Protein AF-A0A8S2F1Y1-F1 (afdb_monomer_lite)

Foldseek 3Di:
DADFPDADPVRDDDPDPRRLKHFLLVLLVLLLVLLVVCLVPVPPVVSVVVNVVSVVLNCVQFWDPDDVTAGQGIGGNVSHRPDPDRDDPPHDDDRVVVSVVSSCVSVCVVPVDPPPDDPVVVVCVVCVVVVVVVVVVPPVVLVVVLVVLLVVLQVVVVVVVDGCPVCSVVLVVCSVCCVVPVVVNVCVSPPD

Radius of gyration: 22.22 Å; chains: 1; bounding box: 48×41×63 Å

Structure (mmCIF, N/CA/C/O backbone):
data_AF-A0A8S2F1Y1-F1
#
_entry.id   AF-A0A8S2F1Y1-F1
#
loop_
_atom_site.group_PDB
_atom_site.id
_atom_site.type_symbol
_atom_site.label_atom_id
_atom_site.label_alt_id
_atom_site.label_comp_id
_atom_site.label_asym_id
_atom_site.label_entity_id
_atom_site.label_seq_id
_atom_site.pdbx_PDB_ins_code
_atom_site.Cartn_x
_atom_site.Cartn_y
_atom_site.Cartn_z
_atom_site.occupancy
_atom_site.B_iso_or_equiv
_atom_site.auth_seq_id
_atom_site.auth_comp_id
_atom_site.auth_asym_id
_atom_site.auth_atom_id
_atom_site.pdbx_PDB_model_num
ATOM 1 N N . ASN A 1 1 ? -4.072 -1.499 -17.724 1.00 82.06 1 ASN A N 1
ATOM 2 C CA . ASN A 1 1 ? -5.142 -1.971 -16.820 1.00 82.06 1 ASN A CA 1
ATOM 3 C C . ASN A 1 1 ? -4.510 -2.432 -15.525 1.00 82.06 1 ASN A C 1
ATOM 5 O O . ASN A 1 1 ? -3.539 -3.171 -15.603 1.00 82.06 1 ASN A O 1
ATOM 9 N N . GLY A 1 2 ? -5.025 -1.978 -14.381 1.00 94.38 2 GLY A N 1
ATOM 10 C CA . GLY A 1 2 ? -4.529 -2.384 -13.062 1.00 94.38 2 GLY A CA 1
ATOM 11 C C . GLY A 1 2 ? -4.963 -3.788 -12.657 1.00 94.38 2 GLY A C 1
ATOM 12 O O . GLY A 1 2 ? -5.911 -4.326 -13.240 1.00 94.38 2 GLY A O 1
ATOM 13 N N . ILE A 1 3 ? -4.300 -4.316 -11.632 1.00 98.31 3 ILE A N 1
ATOM 14 C CA . ILE A 1 3 ? -4.477 -5.659 -11.063 1.00 98.31 3 ILE A CA 1
ATOM 15 C C . ILE A 1 3 ? -5.780 -5.715 -10.255 1.00 98.31 3 ILE A C 1
ATOM 17 O O . ILE A 1 3 ? -6.044 -4.811 -9.463 1.00 98.31 3 ILE A O 1
ATOM 21 N N . TYR A 1 4 ? -6.600 -6.747 -10.483 1.00 98.25 4 TYR A N 1
ATOM 22 C CA . TYR A 1 4 ? -7.823 -6.989 -9.708 1.00 98.25 4 TYR A CA 1
ATOM 23 C C . TYR A 1 4 ? -7.501 -7.332 -8.256 1.00 98.25 4 TYR A C 1
ATOM 25 O O . TYR A 1 4 ? -6.478 -7.956 -7.982 1.00 98.25 4 TYR A O 1
ATOM 33 N N . TYR A 1 5 ? -8.384 -6.946 -7.339 1.00 98.44 5 TYR A N 1
ATOM 34 C CA . TYR A 1 5 ? -8.159 -7.188 -5.924 1.00 98.44 5 TYR A CA 1
ATOM 35 C C . TYR A 1 5 ? -8.425 -8.649 -5.540 1.00 98.44 5 TYR A C 1
ATOM 37 O O . TYR A 1 5 ? -7.603 -9.273 -4.872 1.00 98.44 5 TYR A O 1
ATOM 45 N N . PHE A 1 6 ? -9.527 -9.222 -6.023 1.00 98.12 6 PHE A N 1
ATOM 46 C CA . PHE A 1 6 ? -9.863 -10.626 -5.803 1.00 98.12 6 PHE A CA 1
ATOM 47 C C . PHE A 1 6 ? -10.290 -11.292 -7.108 1.00 98.12 6 PHE A C 1
ATOM 49 O O . PHE A 1 6 ? -10.915 -10.670 -7.965 1.00 98.12 6 PHE A O 1
ATOM 56 N N . LEU A 1 7 ? -9.968 -12.577 -7.243 1.00 97.12 7 LEU A N 1
ATOM 57 C CA . LEU A 1 7 ? -10.423 -13.439 -8.328 1.00 97.12 7 LEU A CA 1
ATOM 58 C C . LEU A 1 7 ? -10.762 -14.814 -7.758 1.00 97.12 7 LEU A C 1
ATOM 60 O O . LEU A 1 7 ? -10.093 -15.294 -6.844 1.00 97.12 7 LEU A O 1
ATOM 64 N N . ASP A 1 8 ? -11.778 -15.452 -8.326 1.00 97.75 8 ASP A N 1
ATOM 65 C CA . ASP A 1 8 ? -12.069 -16.856 -8.065 1.00 97.75 8 ASP A CA 1
ATOM 66 C C . ASP A 1 8 ? -11.248 -17.750 -9.005 1.00 97.75 8 ASP A C 1
ATOM 68 O O . ASP A 1 8 ? -11.185 -17.508 -10.212 1.00 97.75 8 ASP A O 1
ATOM 72 N N . ILE A 1 9 ? -10.643 -18.811 -8.468 1.00 97.00 9 ILE A N 1
ATOM 73 C CA . ILE A 1 9 ? -9.767 -19.713 -9.235 1.00 97.00 9 ILE A CA 1
ATOM 74 C C . ILE A 1 9 ? -10.513 -20.502 -10.323 1.00 97.00 9 ILE A C 1
ATOM 76 O O . ILE A 1 9 ? -9.903 -20.916 -11.307 1.00 97.00 9 ILE A O 1
ATOM 80 N N . LYS A 1 10 ? -11.828 -20.706 -10.169 1.00 97.62 10 LYS A N 1
ATOM 81 C CA . LYS A 1 10 ? -12.694 -21.376 -11.153 1.00 97.62 10 LYS A CA 1
ATOM 82 C C . LYS A 1 10 ? -13.475 -20.381 -12.021 1.00 97.62 10 LYS A C 1
ATOM 84 O O . LYS A 1 10 ? -14.246 -20.808 -12.877 1.00 97.62 10 LYS A O 1
ATOM 89 N N . GLY A 1 11 ? -13.274 -19.077 -11.827 1.00 96.62 11 GLY A N 1
ATOM 90 C CA . GLY A 1 11 ? -13.969 -18.019 -12.558 1.00 96.62 11 GLY A CA 1
ATOM 91 C C . GLY A 1 11 ? -15.424 -17.798 -12.134 1.00 96.62 11 GLY A C 1
ATOM 92 O O . GLY A 1 11 ? -16.173 -17.161 -12.875 1.00 96.62 11 GLY A O 1
ATOM 93 N N . TYR A 1 12 ? -15.848 -18.308 -10.975 1.00 97.75 12 TYR A N 1
ATOM 94 C CA . TYR A 1 12 ? -17.170 -18.000 -10.430 1.00 97.75 12 TYR A CA 1
ATOM 95 C C . TYR A 1 12 ? -17.250 -16.555 -9.907 1.00 97.75 12 TYR A C 1
ATOM 97 O O . TYR A 1 12 ? -16.217 -15.936 -9.639 1.00 97.75 12 TYR A O 1
ATOM 105 N N . PRO A 1 13 ? -18.463 -15.990 -9.743 1.00 97.56 13 PRO A N 1
ATOM 106 C CA . PRO A 1 13 ? -18.627 -14.665 -9.154 1.00 97.56 13 PRO A CA 1
ATOM 107 C C . PRO A 1 13 ? -18.005 -14.589 -7.745 1.00 97.56 13 PRO A C 1
ATOM 109 O O . PRO A 1 13 ? -18.409 -15.367 -6.875 1.00 97.56 13 PRO A O 1
ATOM 112 N N . PRO A 1 14 ? -17.052 -13.670 -7.492 1.00 97.62 14 PRO A N 1
ATOM 113 C CA . PRO A 1 14 ? -16.489 -13.484 -6.157 1.00 97.62 14 PRO A CA 1
ATOM 114 C C . PRO A 1 14 ? -17.541 -13.001 -5.149 1.00 97.62 14 PRO A C 1
ATOM 116 O O . PRO A 1 14 ? -18.451 -12.250 -5.499 1.00 97.62 14 PRO A O 1
ATOM 119 N N . GLN A 1 15 ? -17.391 -13.385 -3.877 1.00 97.75 15 GLN A N 1
ATOM 120 C CA . GLN A 1 15 ? -18.253 -12.903 -2.787 1.00 97.75 15 GLN A CA 1
ATOM 121 C C . GLN A 1 15 ? -17.958 -11.437 -2.422 1.00 97.75 15 GLN A C 1
ATOM 123 O O . GLN A 1 15 ? -18.845 -10.712 -1.973 1.00 97.75 15 GLN A O 1
ATOM 128 N N . GLN A 1 16 ? -16.705 -11.007 -2.572 1.00 97.88 16 GLN A N 1
ATOM 129 C CA . GLN A 1 16 ? -16.243 -9.666 -2.227 1.00 97.88 16 GLN A CA 1
ATOM 130 C C . GLN A 1 16 ? -16.787 -8.658 -3.240 1.00 97.88 16 GLN A C 1
ATOM 132 O O . GLN A 1 16 ? -16.542 -8.787 -4.438 1.00 97.88 16 GLN A O 1
ATOM 137 N N . LEU A 1 17 ? -17.490 -7.628 -2.771 1.00 98.19 17 LEU A N 1
ATOM 138 C CA . LEU A 1 17 ? -18.043 -6.590 -3.651 1.00 98.19 17 LEU A CA 1
ATOM 139 C C . LEU A 1 17 ? -16.934 -5.742 -4.286 1.00 98.19 17 LEU A C 1
ATOM 141 O O . LEU A 1 17 ? -17.086 -5.228 -5.388 1.00 98.19 17 LEU A O 1
ATOM 145 N N . GLU A 1 18 ? -15.805 -5.624 -3.598 1.00 98.00 18 GLU A N 1
ATOM 146 C CA . GLU A 1 18 ? -14.619 -4.884 -4.007 1.00 98.00 18 GLU A CA 1
ATOM 147 C C . GLU A 1 18 ? -13.661 -5.673 -4.917 1.00 98.00 18 GLU A C 1
ATOM 149 O O . GLU A 1 18 ? -12.550 -5.209 -5.167 1.00 98.00 18 GLU A O 1
ATOM 154 N N . TRP A 1 19 ? -14.051 -6.857 -5.409 1.00 98.50 19 TRP A N 1
ATOM 155 C CA . TRP A 1 19 ? -13.162 -7.760 -6.157 1.00 98.50 19 TRP A CA 1
ATOM 156 C C . TRP A 1 19 ? -12.476 -7.105 -7.363 1.00 98.50 19 TRP A C 1
ATOM 158 O O . TRP A 1 19 ? -11.319 -7.411 -7.661 1.00 98.50 19 TRP A O 1
ATOM 168 N N . ASP A 1 20 ? -13.163 -6.183 -8.042 1.00 98.38 20 ASP A N 1
ATOM 169 C CA . ASP A 1 20 ? -12.670 -5.539 -9.257 1.00 98.38 20 ASP A CA 1
ATOM 170 C C . ASP A 1 20 ? -11.935 -4.209 -9.022 1.00 98.38 20 ASP A C 1
ATOM 172 O O . ASP A 1 20 ? -11.411 -3.617 -9.977 1.00 98.38 20 ASP A O 1
ATOM 176 N N . GLN A 1 21 ? -11.868 -3.753 -7.768 1.00 98.62 21 GLN A N 1
ATOM 177 C CA . GLN A 1 21 ? -11.176 -2.528 -7.385 1.00 98.62 21 GLN A CA 1
ATOM 178 C C . GLN A 1 21 ? -9.668 -2.660 -7.570 1.00 98.62 21 GLN A C 1
ATOM 180 O O . GLN A 1 21 ? -9.110 -3.758 -7.620 1.00 98.62 21 GLN A O 1
ATOM 185 N N . LYS A 1 22 ? -8.995 -1.510 -7.676 1.00 98.69 22 LYS A N 1
ATOM 186 C CA . LYS A 1 22 ? -7.540 -1.425 -7.834 1.00 98.69 22 LYS A CA 1
ATOM 187 C C . LYS A 1 22 ? -6.974 -0.758 -6.591 1.00 98.69 22 LYS A C 1
ATOM 189 O O . LYS A 1 22 ? -7.250 0.411 -6.336 1.00 98.69 22 LYS A O 1
ATOM 194 N N . LEU A 1 23 ? -6.206 -1.517 -5.813 1.00 98.50 23 LEU A N 1
ATOM 195 C CA . LEU A 1 23 ? -5.624 -1.044 -4.558 1.00 98.50 23 LEU A CA 1
ATOM 196 C C . LEU A 1 23 ? -4.141 -0.727 -4.734 1.00 98.50 23 LEU A C 1
ATOM 198 O O . LEU A 1 23 ? -3.411 -1.473 -5.393 1.00 98.50 23 LEU A O 1
ATOM 202 N N . TRP A 1 24 ? -3.701 0.362 -4.104 1.00 98.12 24 TRP A N 1
ATOM 203 C CA . TRP A 1 24 ? -2.323 0.852 -4.160 1.00 98.12 24 TRP A CA 1
ATOM 204 C C . TRP A 1 24 ? -1.306 -0.228 -3.775 1.00 98.12 24 TRP A C 1
ATOM 206 O O . TRP A 1 24 ? -0.363 -0.487 -4.518 1.00 98.12 24 TRP A O 1
ATOM 216 N N . TRP A 1 25 ? -1.527 -0.915 -2.650 1.00 98.19 25 TRP A N 1
ATOM 217 C CA . TRP A 1 25 ? -0.554 -1.851 -2.096 1.00 98.19 25 TRP A CA 1
ATOM 218 C C . TRP A 1 25 ? -0.345 -3.064 -3.004 1.00 98.19 25 TRP A C 1
ATOM 220 O O . TRP A 1 25 ? 0.784 -3.506 -3.148 1.00 98.19 25 TRP A O 1
ATOM 230 N N . VAL A 1 26 ? -1.385 -3.546 -3.696 1.00 98.50 26 VAL A N 1
ATOM 231 C CA . VAL A 1 26 ? -1.267 -4.667 -4.648 1.00 98.50 26 VAL A CA 1
ATOM 232 C C . VAL A 1 26 ? -0.265 -4.325 -5.753 1.00 98.50 26 VAL A C 1
ATOM 234 O O . VAL A 1 26 ? 0.583 -5.139 -6.121 1.00 98.50 26 VAL A O 1
ATOM 237 N N . HIS A 1 27 ? -0.331 -3.094 -6.257 1.00 98.38 27 HIS A N 1
ATOM 238 C CA . HIS A 1 27 ? 0.561 -2.626 -7.310 1.00 98.38 27 HIS A CA 1
ATOM 239 C C . HIS A 1 27 ? 1.976 -2.388 -6.773 1.00 98.38 27 HIS A C 1
ATOM 241 O O . HIS A 1 27 ? 2.939 -2.799 -7.412 1.00 98.38 27 HIS A O 1
ATOM 247 N N . LEU A 1 28 ? 2.109 -1.813 -5.576 1.00 96.75 28 LEU A N 1
ATOM 248 C CA . LEU A 1 28 ? 3.402 -1.591 -4.922 1.00 96.75 28 LEU A CA 1
ATOM 249 C C . LEU A 1 28 ? 4.150 -2.892 -4.603 1.00 96.75 28 LEU A C 1
ATOM 251 O O . LEU A 1 28 ? 5.341 -2.988 -4.884 1.00 96.75 28 LEU A O 1
ATOM 255 N N . GLU A 1 29 ? 3.470 -3.913 -4.079 1.00 97.69 29 GLU A N 1
ATOM 256 C CA . GLU A 1 29 ? 4.090 -5.226 -3.846 1.00 97.69 29 GLU A CA 1
ATOM 257 C C . GLU A 1 29 ? 4.501 -5.897 -5.159 1.00 97.69 29 GLU A C 1
ATOM 259 O O . GLU A 1 29 ? 5.552 -6.531 -5.233 1.00 97.69 29 GLU A O 1
ATOM 264 N N . THR A 1 30 ? 3.709 -5.707 -6.218 1.00 97.19 30 THR A N 1
ATOM 265 C CA . THR A 1 30 ? 4.061 -6.199 -7.555 1.00 97.19 30 THR A CA 1
ATOM 266 C C . THR A 1 30 ? 5.308 -5.495 -8.095 1.00 97.19 30 THR A C 1
ATOM 268 O O . THR A 1 30 ? 6.158 -6.155 -8.685 1.00 97.19 30 THR A O 1
ATOM 271 N N . LEU A 1 31 ? 5.458 -4.185 -7.861 1.00 92.25 31 LEU A N 1
ATOM 272 C CA . LEU A 1 31 ? 6.680 -3.454 -8.208 1.00 92.25 31 LEU A CA 1
ATOM 273 C C . LEU A 1 31 ? 7.891 -4.005 -7.457 1.00 92.25 31 LEU A C 1
ATOM 275 O O . LEU A 1 31 ? 8.880 -4.327 -8.101 1.00 92.25 31 LEU A O 1
ATOM 279 N N . ILE A 1 32 ? 7.801 -4.198 -6.136 1.00 93.81 32 ILE A N 1
ATOM 280 C CA . ILE A 1 32 ? 8.897 -4.790 -5.348 1.00 93.81 32 ILE A CA 1
ATOM 281 C C . ILE A 1 32 ? 9.287 -6.163 -5.914 1.00 93.81 32 ILE A C 1
ATOM 283 O O . ILE A 1 32 ? 10.470 -6.441 -6.108 1.00 93.81 32 ILE A O 1
ATOM 287 N N . ALA A 1 33 ? 8.301 -7.023 -6.185 1.00 94.19 33 ALA A N 1
ATOM 288 C CA . ALA A 1 33 ? 8.540 -8.368 -6.696 1.00 94.19 33 ALA A CA 1
ATOM 289 C C . ALA A 1 33 ? 9.204 -8.354 -8.081 1.00 94.19 33 ALA A C 1
ATOM 291 O O . ALA A 1 33 ? 10.169 -9.081 -8.300 1.00 94.19 33 ALA A O 1
ATOM 292 N N . LEU A 1 34 ? 8.718 -7.515 -9.002 1.00 88.00 34 LEU A N 1
ATOM 293 C CA . LEU A 1 34 ? 9.277 -7.394 -10.349 1.00 88.00 34 LEU A CA 1
ATOM 294 C C . LEU A 1 34 ? 10.679 -6.783 -10.339 1.00 88.00 34 LEU A C 1
ATOM 296 O O . LEU A 1 34 ? 11.532 -7.255 -11.082 1.00 88.00 34 LEU A O 1
ATOM 300 N N . THR A 1 35 ? 10.942 -5.794 -9.481 1.00 86.44 35 THR A N 1
ATOM 301 C CA . THR A 1 35 ? 12.285 -5.224 -9.322 1.00 86.44 35 THR A CA 1
ATOM 302 C C . THR A 1 35 ? 13.269 -6.279 -8.821 1.00 86.44 35 THR A C 1
ATOM 304 O O . THR A 1 35 ? 14.327 -6.450 -9.413 1.00 86.44 35 THR A O 1
ATOM 307 N N . LYS A 1 36 ? 12.902 -7.059 -7.796 1.00 87.62 36 LYS A N 1
ATOM 308 C CA . LYS A 1 36 ? 13.740 -8.166 -7.301 1.00 87.62 36 LYS A CA 1
ATOM 309 C C . LYS A 1 36 ? 13.943 -9.269 -8.338 1.00 87.62 36 LYS A C 1
ATOM 311 O O . LYS A 1 36 ? 15.011 -9.861 -8.413 1.00 87.62 36 LYS A O 1
ATOM 316 N N . ALA A 1 37 ? 12.915 -9.569 -9.129 1.00 86.88 37 ALA A N 1
ATOM 317 C CA . ALA A 1 37 ? 13.030 -10.543 -10.206 1.00 86.88 37 ALA A CA 1
ATOM 318 C C . ALA A 1 37 ? 13.973 -10.046 -11.314 1.00 86.88 37 ALA A C 1
ATOM 320 O O . ALA A 1 37 ? 14.714 -10.846 -11.875 1.00 86.88 37 ALA A O 1
ATOM 321 N N . TYR A 1 38 ? 13.958 -8.743 -11.608 1.00 82.75 38 TYR A N 1
ATOM 322 C CA . TYR A 1 38 ? 14.857 -8.133 -12.583 1.00 82.75 38 TYR A CA 1
ATOM 323 C C . TYR A 1 38 ? 16.303 -8.119 -12.083 1.00 82.75 38 TYR A C 1
ATOM 325 O O . TYR A 1 38 ? 17.186 -8.480 -12.844 1.00 82.75 38 TYR A O 1
ATOM 333 N N . ASP A 1 39 ? 16.531 -7.788 -10.811 1.00 81.38 39 ASP A N 1
ATOM 334 C CA . ASP A 1 39 ? 17.845 -7.901 -10.161 1.00 81.38 39 ASP A CA 1
ATOM 335 C C . ASP A 1 39 ? 18.399 -9.339 -10.239 1.00 81.38 39 ASP A C 1
ATOM 337 O O . ASP A 1 39 ? 19.562 -9.561 -10.567 1.00 81.38 39 ASP A O 1
ATOM 341 N N . HIS A 1 40 ? 17.538 -10.342 -10.038 1.00 87.00 40 HIS A N 1
ATOM 342 C CA . HIS A 1 40 ? 17.933 -11.748 -10.127 1.00 87.00 40 HIS A CA 1
ATOM 343 C C . HIS A 1 40 ? 18.238 -12.231 -11.558 1.00 87.00 40 HIS A C 1
ATOM 345 O O . HIS A 1 40 ? 19.151 -13.033 -11.751 1.00 87.00 40 HIS A O 1
ATOM 351 N N . ASP A 1 41 ? 17.469 -11.784 -12.557 1.00 84.94 41 ASP A N 1
ATOM 352 C CA . ASP A 1 41 ? 17.675 -12.120 -13.974 1.00 84.94 41 ASP A CA 1
ATOM 353 C C . ASP A 1 41 ? 17.472 -10.889 -14.882 1.00 84.94 41 ASP A C 1
ATOM 355 O O . ASP A 1 41 ? 16.415 -10.732 -15.514 1.00 84.94 41 ASP A O 1
ATOM 359 N N . PRO A 1 42 ? 18.501 -10.028 -15.014 1.00 76.88 42 PRO A N 1
ATOM 360 C CA . PRO A 1 42 ? 18.415 -8.804 -15.816 1.00 76.88 42 PRO A CA 1
ATOM 361 C C . PRO A 1 42 ? 18.252 -9.070 -17.320 1.00 76.88 42 PRO A C 1
ATOM 363 O O . PRO A 1 42 ? 17.833 -8.198 -18.084 1.00 76.88 42 PRO A O 1
ATOM 366 N N . THR A 1 43 ? 18.583 -10.282 -17.782 1.00 82.06 43 THR A N 1
ATOM 367 C CA . THR A 1 43 ? 18.517 -10.647 -19.206 1.00 82.06 43 THR A CA 1
ATOM 368 C C . THR A 1 43 ? 17.089 -10.939 -19.669 1.00 82.06 43 THR A C 1
ATOM 370 O O . THR A 1 43 ? 16.779 -10.866 -20.867 1.00 82.06 43 THR A O 1
ATOM 373 N N . ASN A 1 44 ? 16.186 -11.215 -18.726 1.00 85.38 44 ASN A N 1
ATOM 374 C CA . ASN A 1 44 ? 14.801 -11.532 -19.012 1.00 85.38 44 ASN A CA 1
ATOM 375 C C . ASN A 1 44 ? 13.962 -10.275 -19.272 1.00 85.38 44 ASN A C 1
ATOM 377 O O . ASN A 1 44 ? 13.318 -9.690 -18.398 1.00 85.38 44 ASN A O 1
ATOM 381 N N . LYS A 1 45 ? 13.886 -9.915 -20.554 1.00 85.06 45 LYS A N 1
ATOM 382 C CA . LYS A 1 45 ? 13.127 -8.757 -21.049 1.00 85.06 45 LYS A CA 1
ATOM 383 C C . LYS A 1 45 ? 11.644 -8.763 -20.656 1.00 85.06 45 LYS A C 1
ATOM 385 O O . LYS A 1 45 ? 11.041 -7.694 -20.609 1.00 85.06 45 LYS A O 1
ATOM 390 N N . GLN A 1 46 ? 11.038 -9.924 -20.379 1.00 90.06 46 GLN A N 1
ATOM 391 C CA . GLN A 1 46 ? 9.630 -9.979 -19.967 1.00 90.06 46 GLN A CA 1
ATOM 392 C C . GLN A 1 46 ? 9.412 -9.335 -18.599 1.00 90.06 46 GLN A C 1
ATOM 394 O O . GLN A 1 46 ? 8.410 -8.645 -18.411 1.00 90.06 46 GLN A O 1
ATOM 399 N N . ILE A 1 47 ? 10.356 -9.500 -17.669 1.00 81.81 47 ILE A N 1
ATOM 400 C CA . ILE A 1 47 ? 10.274 -8.894 -16.335 1.00 81.81 47 ILE A CA 1
ATOM 401 C C . ILE A 1 47 ? 10.265 -7.372 -16.467 1.00 81.81 47 ILE A C 1
ATOM 403 O O . ILE A 1 47 ? 9.382 -6.715 -15.920 1.00 81.81 47 ILE A O 1
ATOM 407 N N . LEU A 1 48 ? 11.171 -6.821 -17.279 1.00 80.06 48 LEU A N 1
ATOM 408 C CA . LEU A 1 48 ? 11.257 -5.383 -17.526 1.00 80.06 48 LEU A CA 1
ATOM 409 C C . LEU A 1 48 ? 9.992 -4.825 -18.202 1.00 80.06 48 LEU A C 1
ATOM 411 O O . LEU A 1 48 ? 9.518 -3.745 -17.847 1.00 80.06 48 LEU A O 1
ATOM 415 N N . ILE A 1 49 ? 9.404 -5.561 -19.153 1.00 83.94 49 ILE A N 1
ATOM 416 C CA . ILE A 1 49 ? 8.129 -5.181 -19.785 1.00 83.94 49 ILE A CA 1
ATOM 417 C C . ILE A 1 49 ? 7.014 -5.091 -18.735 1.00 83.94 49 ILE A C 1
ATOM 419 O O . ILE A 1 49 ? 6.258 -4.115 -18.716 1.00 83.94 49 ILE A O 1
ATOM 423 N N . TRP A 1 50 ? 6.909 -6.085 -17.850 1.00 90.75 50 TRP A N 1
ATOM 424 C CA . TRP A 1 50 ? 5.910 -6.082 -16.783 1.00 90.75 50 TRP A CA 1
ATOM 425 C C . TRP A 1 50 ? 6.168 -4.995 -15.743 1.00 90.75 50 TRP A C 1
ATOM 427 O O . TRP A 1 50 ? 5.218 -4.312 -15.359 1.00 90.75 50 TRP A O 1
ATOM 437 N N . LEU A 1 51 ? 7.425 -4.787 -15.344 1.00 86.25 51 LEU A N 1
ATOM 438 C CA . LEU A 1 51 ? 7.821 -3.746 -14.397 1.00 86.25 51 LEU A CA 1
ATOM 439 C C . LEU A 1 51 ? 7.389 -2.369 -14.907 1.00 86.25 51 LEU A C 1
ATOM 441 O O . LEU A 1 51 ? 6.615 -1.683 -14.240 1.00 86.25 51 LEU A O 1
ATOM 445 N N . ASN A 1 52 ? 7.765 -2.029 -16.143 1.00 82.69 52 ASN A N 1
ATOM 446 C CA . ASN A 1 52 ? 7.378 -0.774 -16.789 1.00 82.69 52 ASN A CA 1
ATOM 447 C C . ASN A 1 52 ? 5.857 -0.614 -16.886 1.00 82.69 52 ASN A C 1
ATOM 449 O O . ASN A 1 52 ? 5.314 0.466 -16.634 1.00 82.69 52 ASN A O 1
ATOM 453 N N . ARG A 1 53 ? 5.144 -1.692 -17.231 1.00 90.56 53 ARG A N 1
ATOM 454 C CA . ARG A 1 53 ? 3.682 -1.678 -17.350 1.00 90.56 53 ARG A CA 1
ATOM 455 C C . ARG A 1 53 ? 3.003 -1.385 -16.014 1.00 90.56 53 ARG A C 1
ATOM 457 O O . ARG A 1 53 ? 2.082 -0.566 -15.970 1.00 90.56 53 ARG A O 1
ATOM 464 N N . VAL A 1 54 ? 3.431 -2.056 -14.944 1.00 93.31 54 VAL A N 1
ATOM 465 C CA . VAL A 1 54 ? 2.869 -1.869 -13.600 1.00 93.31 54 VAL A CA 1
ATOM 466 C C . VAL A 1 54 ? 3.247 -0.495 -13.065 1.00 93.31 54 VAL A C 1
ATOM 468 O O . VAL A 1 54 ? 2.373 0.199 -12.551 1.00 93.31 54 VAL A O 1
ATOM 471 N N . GLN A 1 55 ? 4.493 -0.055 -13.249 1.00 90.56 55 GLN A N 1
ATOM 472 C CA . GLN A 1 55 ? 4.967 1.249 -12.784 1.00 90.56 55 GLN A CA 1
ATOM 473 C C . GLN A 1 55 ? 4.195 2.378 -13.457 1.00 90.56 55 GLN A C 1
ATOM 475 O O . GLN A 1 55 ? 3.647 3.235 -12.771 1.00 90.56 55 GLN A O 1
ATOM 480 N N . THR A 1 56 ? 4.056 2.325 -14.783 1.00 88.50 56 THR A N 1
ATOM 481 C CA . THR A 1 56 ? 3.313 3.332 -15.551 1.00 88.50 56 THR A CA 1
ATOM 482 C C . THR A 1 56 ? 1.863 3.424 -15.083 1.00 88.50 56 THR A C 1
ATOM 484 O O . THR A 1 56 ? 1.346 4.520 -14.877 1.00 88.50 56 THR A O 1
ATOM 487 N N . TYR A 1 57 ? 1.192 2.285 -14.872 1.00 95.56 57 TYR A N 1
ATOM 488 C CA . TYR A 1 57 ? -0.167 2.292 -14.328 1.00 95.56 57 TYR A CA 1
ATOM 489 C C . TYR A 1 57 ? -0.205 2.864 -12.905 1.00 95.56 57 TYR A C 1
ATOM 491 O O . TYR A 1 57 ? -1.088 3.652 -12.579 1.00 95.56 57 TYR A O 1
ATOM 499 N N . THR A 1 58 ? 0.758 2.480 -12.069 1.00 93.50 58 THR A N 1
ATOM 500 C CA . THR A 1 58 ? 0.812 2.872 -10.660 1.00 93.50 58 THR A CA 1
ATOM 501 C C . THR A 1 58 ? 0.984 4.378 -10.507 1.00 93.50 58 THR A C 1
ATOM 503 O O . THR A 1 58 ? 0.188 5.020 -9.826 1.00 93.50 58 THR A O 1
ATOM 506 N N . LEU A 1 59 ? 1.975 4.944 -11.201 1.00 90.44 59 LEU A N 1
ATOM 507 C CA . LEU A 1 59 ? 2.263 6.374 -11.180 1.00 90.44 59 LEU A CA 1
ATOM 508 C C . LEU A 1 59 ? 1.103 7.186 -11.754 1.00 90.44 59 LEU A C 1
ATOM 510 O O . LEU A 1 59 ? 0.699 8.170 -11.157 1.00 90.44 59 LEU A O 1
ATOM 514 N N . LYS A 1 60 ? 0.512 6.737 -12.865 1.00 92.88 60 LYS A N 1
ATOM 515 C CA . LYS A 1 60 ? -0.586 7.462 -13.514 1.00 92.88 60 LYS A CA 1
ATOM 516 C C . LYS A 1 60 ? -1.860 7.540 -12.668 1.00 92.88 60 LYS A C 1
ATOM 518 O O . LYS A 1 60 ? -2.594 8.513 -12.781 1.00 92.88 60 LYS A O 1
ATOM 523 N N . HIS A 1 61 ? -2.190 6.478 -11.935 1.00 95.31 61 HIS A N 1
ATOM 524 C CA . HIS A 1 61 ? -3.523 6.333 -11.342 1.00 95.31 61 HIS A CA 1
ATOM 525 C C . HIS A 1 61 ? -3.565 6.503 -9.824 1.00 95.31 61 HIS A C 1
ATOM 527 O O . HIS A 1 61 ? -4.630 6.804 -9.292 1.00 95.31 61 HIS A O 1
ATOM 533 N N . PHE A 1 62 ? -2.458 6.256 -9.122 1.00 95.25 62 PHE A N 1
ATOM 534 C CA . PHE A 1 62 ? -2.444 6.315 -7.662 1.00 95.25 62 PHE A CA 1
ATOM 535 C C . PHE A 1 62 ? -1.683 7.515 -7.122 1.00 95.25 62 PHE A C 1
ATOM 537 O O . PHE A 1 62 ? -2.061 7.986 -6.058 1.00 95.25 62 PHE A O 1
ATOM 544 N N . VAL A 1 63 ? -0.625 7.985 -7.788 1.00 92.06 63 VAL A N 1
ATOM 545 C CA . VAL A 1 63 ? 0.134 9.145 -7.300 1.00 92.06 63 VAL A CA 1
ATOM 546 C C . VAL A 1 63 ? -0.734 10.387 -7.422 1.00 92.06 63 VAL A C 1
ATOM 548 O O . VAL A 1 63 ? -1.332 10.625 -8.467 1.00 92.06 63 VAL A O 1
ATOM 551 N N . ASP A 1 64 ? -0.811 11.136 -6.331 1.00 90.56 64 ASP A N 1
ATOM 552 C CA . ASP A 1 64 ? -1.397 12.466 -6.330 1.00 90.56 64 ASP A CA 1
ATOM 553 C C . ASP A 1 64 ? -0.298 13.477 -6.662 1.00 90.56 64 ASP A C 1
ATOM 555 O O . ASP A 1 64 ? 0.721 13.534 -5.969 1.00 90.56 64 ASP A O 1
ATOM 559 N N . ASP A 1 65 ? -0.487 14.215 -7.750 1.00 77.00 65 ASP A N 1
ATOM 560 C CA . ASP A 1 65 ? 0.437 15.226 -8.258 1.00 77.00 65 ASP A CA 1
ATOM 561 C C . ASP A 1 65 ? 0.261 16.597 -7.579 1.00 77.00 65 ASP A C 1
ATOM 563 O O . ASP A 1 65 ? 1.006 17.535 -7.874 1.00 77.00 65 ASP A O 1
ATOM 567 N N . GLU A 1 66 ? -0.666 16.713 -6.621 1.00 77.06 66 GLU A N 1
ATOM 568 C CA . GLU A 1 66 ? -0.847 17.907 -5.799 1.00 77.06 66 GLU A CA 1
ATOM 569 C C . GLU A 1 66 ? 0.227 18.084 -4.698 1.00 77.06 66 GLU A C 1
ATOM 571 O O . GLU A 1 66 ? 0.955 17.172 -4.297 1.00 77.06 66 GLU A O 1
ATOM 576 N N . GLN A 1 67 ? 0.290 19.307 -4.157 1.00 52.16 67 GLN A N 1
ATOM 577 C CA . GLN A 1 67 ? 1.348 19.860 -3.295 1.00 52.16 67 GLN A CA 1
ATOM 578 C C . GLN A 1 67 ? 1.719 19.032 -2.045 1.00 52.16 67 GLN A C 1
ATOM 580 O O . GLN A 1 67 ? 2.816 19.194 -1.515 1.00 52.16 67 GLN A O 1
ATOM 585 N N . TYR A 1 68 ? 0.835 18.158 -1.556 1.00 54.41 68 TYR A N 1
ATOM 586 C CA . TYR A 1 68 ? 1.047 17.379 -0.327 1.00 54.41 68 TYR A CA 1
ATOM 587 C C . TYR A 1 68 ? 1.567 15.951 -0.570 1.00 54.41 68 TYR A C 1
ATOM 589 O O . TYR A 1 68 ? 1.852 15.239 0.395 1.00 54.41 68 TYR A O 1
ATOM 597 N N . GLY A 1 69 ? 1.717 15.538 -1.835 1.00 73.62 69 GLY A N 1
ATOM 598 C CA . GLY A 1 69 ? 2.290 14.248 -2.227 1.00 73.62 69 GLY A CA 1
ATOM 599 C C . GLY A 1 69 ? 1.510 13.017 -1.744 1.00 73.62 69 GLY A C 1
ATOM 600 O O . GLY A 1 69 ? 0.391 13.106 -1.235 1.00 73.62 69 GLY A O 1
ATOM 601 N N . GLU A 1 70 ? 2.124 11.837 -1.890 1.00 87.81 70 GLU A N 1
ATOM 602 C CA . GLU A 1 70 ? 1.584 10.505 -1.544 1.00 87.81 70 GLU A CA 1
ATOM 603 C C . GLU A 1 70 ? 0.635 9.901 -2.611 1.00 87.81 70 GLU A C 1
ATOM 605 O O . GLU A 1 70 ? 0.545 10.384 -3.737 1.00 87.81 70 GLU A O 1
ATOM 610 N N . MET A 1 71 ? -0.005 8.768 -2.313 1.00 93.69 71 MET A N 1
ATOM 611 C CA . MET A 1 71 ? -0.791 7.958 -3.238 1.00 93.69 71 MET A CA 1
ATOM 612 C C . MET A 1 71 ? -2.217 7.721 -2.721 1.00 93.69 71 MET A C 1
ATOM 614 O O . MET A 1 71 ? -2.429 7.307 -1.579 1.00 93.69 71 MET A O 1
ATOM 618 N N . PHE A 1 72 ? -3.228 7.863 -3.572 1.00 96.31 72 PHE A N 1
ATOM 619 C CA . PHE A 1 72 ? -4.567 7.364 -3.268 1.00 96.31 72 PHE A CA 1
ATOM 620 C C . PHE A 1 72 ? -4.536 5.861 -2.981 1.00 96.31 72 PHE A C 1
ATOM 622 O O . PHE A 1 72 ? -3.770 5.107 -3.575 1.00 96.31 72 PHE A O 1
ATOM 629 N N . GLY A 1 73 ? -5.368 5.408 -2.042 1.00 96.62 73 GLY A N 1
ATOM 630 C CA . GLY A 1 73 ? -5.462 3.983 -1.721 1.00 96.62 73 GLY A CA 1
ATOM 631 C C . GLY A 1 73 ? -6.358 3.209 -2.684 1.00 96.62 73 GLY A C 1
ATOM 632 O O . GLY A 1 73 ? -5.996 2.150 -3.190 1.00 96.62 73 GLY A O 1
ATOM 633 N N . TYR A 1 74 ? -7.553 3.731 -2.932 1.00 98.25 74 TYR A N 1
ATOM 634 C CA . TYR A 1 74 ? -8.658 2.933 -3.449 1.00 98.25 74 TYR A CA 1
ATOM 635 C C . TYR A 1 74 ? -9.170 3.531 -4.749 1.00 98.25 74 TYR A C 1
ATOM 637 O O . TYR A 1 74 ? -9.688 4.650 -4.758 1.00 98.25 74 TYR A O 1
ATOM 645 N N . LEU A 1 75 ? -9.050 2.767 -5.833 1.00 98.56 75 LEU A N 1
ATOM 646 C CA . LEU A 1 75 ? -9.614 3.108 -7.131 1.00 98.56 75 LEU A CA 1
ATOM 647 C C . LEU A 1 75 ? -10.696 2.102 -7.511 1.00 98.56 75 LEU A C 1
ATOM 649 O O . LEU A 1 75 ? -10.615 0.914 -7.184 1.00 98.56 75 LEU A O 1
ATOM 653 N N . ASN A 1 76 ? -11.685 2.563 -8.268 1.00 98.50 76 ASN A N 1
ATOM 654 C CA . ASN A 1 76 ? -12.666 1.667 -8.866 1.00 98.50 76 ASN A CA 1
ATOM 655 C C . ASN A 1 76 ? -12.043 0.860 -10.026 1.00 98.50 76 ASN A C 1
ATOM 657 O O . ASN A 1 76 ? -10.886 1.058 -10.412 1.00 98.50 76 ASN A O 1
ATOM 661 N N . ARG A 1 77 ? -12.824 -0.037 -10.639 1.00 98.00 77 ARG A N 1
ATOM 662 C CA . ARG A 1 77 ? -12.364 -0.882 -11.755 1.00 98.00 77 ARG A CA 1
ATOM 663 C C . ARG A 1 77 ? -11.729 -0.113 -12.917 1.00 98.00 77 ARG A C 1
ATOM 665 O O . ARG A 1 77 ? -10.804 -0.635 -13.552 1.00 98.00 77 ARG A O 1
ATOM 672 N N . ARG A 1 78 ? -12.227 1.097 -13.199 1.00 97.88 78 ARG A N 1
ATOM 673 C CA . ARG A 1 78 ? -11.773 1.974 -14.291 1.00 97.88 78 ARG A CA 1
ATOM 674 C C . ARG A 1 78 ? -10.471 2.710 -13.959 1.00 97.88 78 ARG A C 1
ATOM 676 O O . ARG A 1 78 ? -9.877 3.298 -14.854 1.00 97.88 78 ARG A O 1
ATOM 683 N N . GLY A 1 79 ? -9.997 2.623 -12.716 1.00 97.25 79 GLY A N 1
ATOM 684 C CA . GLY A 1 79 ? -8.814 3.346 -12.254 1.00 97.25 79 GLY A CA 1
ATOM 685 C C . GLY A 1 79 ? -9.105 4.805 -11.904 1.00 97.25 79 GLY A C 1
ATOM 686 O O . GLY A 1 79 ? -8.185 5.616 -11.930 1.00 97.25 79 GLY A O 1
ATOM 687 N N . GLU A 1 80 ? -10.365 5.137 -11.611 1.00 97.62 80 GLU A N 1
ATOM 688 C CA . GLU A 1 80 ? -10.770 6.437 -11.069 1.00 97.62 80 GLU A CA 1
ATOM 689 C C . GLU A 1 80 ? -10.742 6.379 -9.538 1.00 97.62 80 GLU A C 1
ATOM 691 O O . GLU A 1 80 ? -11.018 5.326 -8.949 1.00 97.62 80 GLU A O 1
ATOM 696 N N . ILE A 1 81 ? -10.453 7.510 -8.895 1.00 96.75 81 ILE A N 1
ATOM 697 C CA . ILE A 1 81 ? -10.401 7.626 -7.434 1.00 96.75 81 ILE A CA 1
ATOM 698 C C . ILE A 1 81 ? -11.769 7.264 -6.844 1.00 96.75 81 ILE A C 1
ATOM 700 O O . ILE A 1 81 ? -12.768 7.928 -7.112 1.00 96.75 81 ILE A O 1
ATOM 704 N N . LEU A 1 82 ? -11.814 6.196 -6.041 1.00 98.00 82 LEU A N 1
ATOM 705 C CA . LEU A 1 82 ? -13.027 5.761 -5.344 1.00 98.00 82 LEU A CA 1
ATOM 706 C C . LEU A 1 82 ? -13.138 6.422 -3.970 1.00 98.00 82 LEU A C 1
ATOM 708 O O . LEU A 1 82 ? -14.216 6.861 -3.582 1.00 98.00 82 LEU A O 1
ATOM 712 N N . LEU A 1 83 ? -12.023 6.486 -3.238 1.00 96.19 83 LEU A N 1
ATOM 713 C CA . LEU A 1 83 ? -11.936 7.157 -1.944 1.00 96.19 83 LEU A CA 1
ATOM 714 C C . LEU A 1 83 ? -10.778 8.167 -1.984 1.00 96.19 83 LEU A C 1
ATOM 716 O O . LEU A 1 83 ? -9.621 7.732 -2.037 1.00 96.19 83 LEU A O 1
ATOM 720 N N . PRO A 1 84 ? -11.053 9.487 -1.937 1.00 93.88 84 PRO A N 1
ATOM 721 C CA . PRO A 1 84 ? -10.032 10.534 -2.002 1.00 93.88 84 PRO A CA 1
ATOM 722 C C . PRO A 1 84 ? -9.346 10.712 -0.638 1.00 93.88 84 PRO A C 1
ATOM 724 O O . PRO A 1 84 ? -9.419 11.761 -0.007 1.00 93.88 84 PRO A O 1
ATOM 727 N N . LEU A 1 85 ? -8.720 9.644 -0.140 1.00 91.75 85 LEU A N 1
ATOM 728 C CA . LEU A 1 85 ? -8.025 9.613 1.145 1.00 91.75 85 LEU A CA 1
ATOM 729 C C . LEU A 1 85 ? -6.589 9.111 0.979 1.00 91.75 85 LEU A C 1
ATOM 731 O O . LEU A 1 85 ? -6.326 8.163 0.233 1.00 91.75 85 LEU A O 1
ATOM 735 N N . LYS A 1 86 ? -5.666 9.724 1.727 1.00 91.44 86 LYS A N 1
ATOM 736 C CA . LYS A 1 86 ? -4.244 9.335 1.793 1.00 91.44 86 LYS A CA 1
ATOM 737 C C . LYS A 1 86 ? -3.936 8.378 2.945 1.00 91.44 86 LYS A C 1
ATOM 739 O O . LYS A 1 86 ? -2.937 7.665 2.923 1.00 91.44 86 LYS A O 1
ATOM 744 N N . GLY A 1 87 ? -4.836 8.280 3.918 1.00 91.12 87 GLY A N 1
ATOM 745 C CA . GLY A 1 87 ? -4.732 7.363 5.045 1.00 91.12 87 GLY A CA 1
ATOM 746 C C . GLY A 1 87 ? -6.102 6.941 5.559 1.00 91.12 87 GLY A C 1
ATOM 747 O O . GLY A 1 87 ? -7.115 7.585 5.297 1.00 91.12 87 GLY A O 1
ATOM 748 N N . GLY A 1 88 ? -6.140 5.831 6.281 1.00 89.69 88 GLY A N 1
ATOM 749 C CA . GLY A 1 88 ? -7.357 5.308 6.885 1.00 89.69 88 GLY A CA 1
ATOM 750 C C . GLY A 1 88 ? -7.054 4.089 7.742 1.00 89.69 88 GLY A C 1
ATOM 751 O O . GLY A 1 88 ? -5.903 3.808 8.056 1.00 89.69 88 GLY A O 1
ATOM 752 N N . LYS A 1 89 ? -8.085 3.310 8.077 1.00 91.19 89 LYS A N 1
ATOM 753 C CA . LYS A 1 89 ? -7.928 2.115 8.926 1.00 91.19 89 LYS A CA 1
ATOM 754 C C . LYS A 1 89 ? -6.892 1.114 8.389 1.00 91.19 89 LYS A C 1
ATOM 756 O O . LYS A 1 89 ? -6.217 0.464 9.175 1.00 91.19 89 LYS A O 1
ATOM 761 N N . TRP A 1 90 ? -6.790 1.001 7.066 1.00 91.25 90 TRP A N 1
ATOM 762 C CA . TRP A 1 90 ? -5.949 0.009 6.386 1.00 91.25 90 TRP A CA 1
ATOM 763 C C . TRP A 1 90 ? -4.853 0.626 5.509 1.00 91.25 90 TRP A C 1
ATOM 765 O O . TRP A 1 90 ? -4.079 -0.103 4.898 1.00 91.25 90 TRP A O 1
ATOM 775 N N . LYS A 1 91 ? -4.775 1.962 5.439 1.00 92.75 91 LYS A N 1
ATOM 776 C CA . LYS A 1 91 ? -3.731 2.681 4.701 1.00 92.75 91 LYS A CA 1
ATOM 777 C C . LYS A 1 91 ? -2.980 3.600 5.650 1.00 92.75 91 LYS A C 1
ATOM 779 O O . LYS A 1 91 ? -3.575 4.511 6.217 1.00 92.75 91 LYS A O 1
ATOM 784 N N . GLY A 1 92 ? -1.683 3.364 5.786 1.00 90.31 92 GLY A N 1
ATOM 785 C CA . GLY A 1 92 ? -0.782 4.176 6.593 1.00 90.31 92 GLY A CA 1
ATOM 786 C C . GLY A 1 92 ? 0.635 4.160 6.029 1.00 90.31 92 GLY A C 1
ATOM 787 O O . GLY A 1 92 ? 0.872 3.647 4.932 1.00 90.31 92 GLY A O 1
ATOM 788 N N . CYS A 1 93 ? 1.572 4.698 6.806 1.00 91.75 93 CYS A N 1
ATOM 789 C CA . CYS A 1 93 ? 2.991 4.802 6.469 1.00 91.75 93 CYS A CA 1
ATOM 790 C C . CYS A 1 93 ? 3.685 3.425 6.528 1.00 91.75 93 CYS A C 1
ATOM 792 O O . CYS A 1 93 ? 4.415 3.115 7.464 1.00 91.75 93 CYS A O 1
ATOM 794 N N . TYR A 1 94 ? 3.386 2.555 5.559 1.00 90.50 94 TYR A N 1
ATOM 795 C CA . TYR A 1 94 ? 3.972 1.216 5.456 1.00 90.50 94 TYR A CA 1
ATOM 796 C C . TYR A 1 94 ? 4.260 0.827 4.002 1.00 90.50 94 TYR A C 1
ATOM 798 O O . TYR A 1 94 ? 5.409 0.878 3.578 1.00 90.50 94 TYR A O 1
ATOM 806 N N . HIS A 1 95 ? 3.235 0.487 3.210 1.00 94.50 95 HIS A N 1
ATOM 807 C CA . HIS A 1 95 ? 3.438 -0.037 1.851 1.00 94.50 95 HIS A CA 1
ATOM 808 C C . HIS A 1 95 ? 4.137 0.956 0.915 1.00 94.50 95 HIS A C 1
ATOM 810 O O . HIS A 1 95 ? 5.081 0.568 0.238 1.00 94.50 95 HIS A O 1
ATOM 816 N N . VAL A 1 96 ? 3.704 2.223 0.896 1.00 92.56 96 VAL A N 1
ATOM 817 C CA . VAL A 1 96 ? 4.290 3.272 0.037 1.00 92.56 96 VAL A CA 1
ATOM 818 C C . VAL A 1 96 ? 5.771 3.504 0.353 1.00 92.56 96 VAL A C 1
ATOM 820 O O . VAL A 1 96 ? 6.590 3.230 -0.523 1.00 92.56 96 VAL A O 1
ATOM 823 N N . PRO A 1 97 ? 6.162 3.913 1.579 1.00 89.31 97 PRO A N 1
ATOM 824 C CA . PRO A 1 97 ? 7.572 4.166 1.878 1.00 89.31 97 PRO A CA 1
ATOM 825 C C . PRO A 1 97 ? 8.435 2.907 1.727 1.00 89.31 97 PRO A C 1
ATOM 827 O O . PRO A 1 97 ? 9.547 2.991 1.211 1.00 89.31 97 PRO A O 1
ATOM 830 N N . ARG A 1 98 ? 7.922 1.722 2.097 1.00 91.25 98 ARG A N 1
ATOM 831 C CA . ARG A 1 98 ? 8.654 0.459 1.932 1.00 91.25 98 ARG A CA 1
ATOM 832 C C . ARG A 1 98 ? 8.908 0.131 0.464 1.00 91.25 98 ARG A C 1
ATOM 834 O O . ARG A 1 98 ? 10.015 -0.273 0.129 1.00 91.25 98 ARG A O 1
ATOM 841 N N . ALA A 1 99 ? 7.904 0.275 -0.396 1.00 90.44 99 ALA A N 1
ATOM 842 C CA . ALA A 1 99 ? 8.056 -0.006 -1.816 1.00 90.44 99 ALA A CA 1
ATOM 843 C C . ALA A 1 99 ? 9.015 0.974 -2.488 1.00 90.44 99 ALA A C 1
ATOM 845 O O . ALA A 1 99 ? 9.889 0.526 -3.224 1.00 90.44 99 ALA A O 1
ATOM 846 N N . CYS A 1 100 ? 8.923 2.271 -2.178 1.00 86.31 100 CYS A N 1
ATOM 847 C CA . CYS A 1 100 ? 9.885 3.260 -2.662 1.00 86.31 100 CYS A CA 1
ATOM 848 C C . CYS A 1 100 ? 11.313 2.900 -2.237 1.00 86.31 100 CYS A C 1
ATOM 850 O O . CYS A 1 100 ? 12.190 2.810 -3.089 1.00 86.31 100 CYS A O 1
ATOM 852 N N . TYR A 1 101 ? 11.529 2.618 -0.947 1.00 83.94 101 TYR A N 1
ATOM 853 C CA . TYR A 1 101 ? 12.846 2.257 -0.421 1.00 83.94 101 TYR A CA 1
ATOM 854 C C . TYR A 1 101 ? 13.405 0.978 -1.051 1.00 83.94 101 TYR A C 1
ATOM 856 O O . TYR A 1 101 ? 14.552 0.962 -1.486 1.00 83.94 101 TYR A O 1
ATOM 864 N N . LEU A 1 102 ? 12.610 -0.095 -1.115 1.00 85.00 102 LEU A N 1
ATOM 865 C CA . LEU A 1 102 ? 13.072 -1.368 -1.664 1.00 85.00 102 LEU A CA 1
ATOM 866 C C . LEU A 1 102 ? 13.353 -1.257 -3.161 1.00 85.00 102 LEU A C 1
ATOM 868 O O . LEU A 1 102 ? 14.420 -1.672 -3.591 1.00 85.00 102 LEU A O 1
ATOM 872 N N . CYS A 1 103 ? 12.448 -0.667 -3.946 1.00 83.00 103 CYS A N 1
ATOM 873 C CA . CYS A 1 103 ? 12.687 -0.487 -5.375 1.00 83.00 103 CYS A CA 1
ATOM 874 C C . CYS A 1 103 ? 13.905 0.406 -5.635 1.00 83.00 103 CYS A C 1
ATOM 876 O O . CYS A 1 103 ? 14.711 0.072 -6.492 1.00 83.00 103 CYS A O 1
ATOM 878 N N . TRP A 1 104 ? 14.070 1.500 -4.884 1.00 82.31 104 TRP A N 1
ATOM 879 C CA . TRP A 1 104 ? 15.260 2.345 -4.981 1.00 82.31 104 TRP A CA 1
ATOM 880 C C . TRP A 1 104 ? 16.534 1.564 -4.657 1.00 82.31 104 TRP A C 1
ATOM 882 O O . TRP A 1 104 ? 17.474 1.596 -5.442 1.00 82.31 104 TRP A O 1
ATOM 892 N N . LYS A 1 105 ? 16.552 0.825 -3.542 1.00 76.94 105 LYS A N 1
ATOM 893 C CA . LYS A 1 105 ? 17.724 0.063 -3.108 1.00 76.94 105 LYS A CA 1
ATOM 894 C C . LYS A 1 105 ? 18.171 -0.936 -4.172 1.00 76.94 105 LYS A C 1
ATOM 896 O O . LYS A 1 105 ? 19.347 -0.948 -4.507 1.00 76.94 105 LYS A O 1
ATOM 901 N N . GLU A 1 106 ? 17.252 -1.735 -4.709 1.00 74.50 106 GLU A N 1
ATOM 902 C CA . GLU A 1 106 ? 17.615 -2.725 -5.732 1.00 74.50 106 GLU A CA 1
ATOM 903 C C . GLU A 1 106 ? 18.045 -2.053 -7.053 1.00 74.50 106 GLU A C 1
ATOM 905 O O . GLU A 1 106 ? 18.952 -2.537 -7.715 1.00 74.50 106 GLU A O 1
ATOM 910 N N . LEU A 1 107 ? 17.454 -0.912 -7.436 1.00 68.81 107 LEU A N 1
ATOM 911 C CA . LEU A 1 107 ? 17.799 -0.218 -8.690 1.00 68.81 107 LEU A CA 1
ATOM 912 C C . LEU A 1 107 ? 19.104 0.600 -8.614 1.00 68.81 107 LEU A C 1
ATOM 914 O O . LEU A 1 107 ? 19.794 0.742 -9.623 1.00 68.81 107 LEU A O 1
ATOM 918 N N . VAL A 1 108 ? 19.436 1.159 -7.445 1.00 58.88 108 VAL A N 1
ATOM 919 C CA . VAL A 1 108 ? 20.632 2.001 -7.225 1.00 58.88 108 VAL A CA 1
ATOM 920 C C . VAL A 1 108 ? 21.858 1.184 -6.831 1.00 58.88 108 VAL A C 1
ATOM 922 O O . VAL A 1 108 ? 22.978 1.592 -7.117 1.00 58.88 108 VAL A O 1
ATOM 925 N N . MET A 1 109 ? 21.684 -0.011 -6.263 1.00 53.03 109 MET A N 1
ATOM 926 C CA . MET A 1 109 ? 22.806 -0.946 -6.096 1.00 53.03 109 MET A CA 1
ATOM 927 C C . MET A 1 109 ? 23.394 -1.399 -7.449 1.00 53.03 109 MET A C 1
ATOM 929 O O . MET A 1 109 ? 24.545 -1.827 -7.478 1.00 53.03 109 MET A O 1
ATOM 933 N N . ASP A 1 110 ? 22.647 -1.237 -8.551 1.00 51.91 110 ASP A N 1
ATOM 934 C CA . ASP A 1 110 ? 23.075 -1.550 -9.924 1.00 51.91 110 ASP A CA 1
ATOM 935 C C . ASP A 1 110 ? 23.437 -0.296 -10.762 1.00 51.91 110 ASP A C 1
ATOM 937 O O . ASP A 1 110 ? 24.136 -0.389 -11.768 1.00 51.91 110 ASP A O 1
ATOM 941 N N . ASN A 1 111 ? 23.025 0.911 -10.340 1.00 47.97 111 ASN A N 1
ATOM 942 C CA . ASN A 1 111 ? 23.393 2.183 -10.981 1.00 47.97 111 ASN A CA 1
ATOM 943 C C . ASN A 1 111 ? 23.930 3.180 -9.950 1.00 47.97 111 ASN A C 1
ATOM 945 O O . ASN A 1 111 ? 23.180 3.732 -9.149 1.00 47.97 111 ASN A O 1
ATOM 949 N N . SER A 1 112 ? 25.230 3.456 -10.033 1.00 48.78 112 SER A N 1
ATOM 950 C CA . SER A 1 112 ? 26.036 4.321 -9.162 1.00 48.78 112 SER A CA 1
ATOM 951 C C . SER A 1 112 ? 25.667 5.818 -9.146 1.00 48.78 112 SER A C 1
ATOM 953 O O . SER A 1 112 ? 26.526 6.639 -8.840 1.00 48.78 112 SER A O 1
ATOM 955 N N . ASP A 1 113 ? 24.426 6.194 -9.461 1.00 49.12 113 ASP A N 1
ATOM 956 C CA . ASP A 1 113 ? 23.955 7.578 -9.418 1.00 49.12 113 ASP A CA 1
ATOM 957 C C . ASP A 1 113 ? 22.889 7.757 -8.329 1.00 49.12 113 ASP A C 1
ATOM 959 O O . ASP A 1 113 ? 21.696 7.506 -8.503 1.00 49.12 113 ASP A O 1
ATOM 963 N N . SER A 1 114 ? 23.334 8.270 -7.182 1.00 51.25 114 SER A N 1
ATOM 964 C CA . SER A 1 114 ? 22.528 8.646 -6.011 1.00 51.25 114 SER A CA 1
ATOM 965 C C . SER A 1 114 ? 21.602 9.856 -6.234 1.00 51.25 114 SER A C 1
ATOM 967 O O . SER A 1 114 ? 20.910 10.285 -5.316 1.00 51.25 114 SER A O 1
ATOM 969 N N . ASN A 1 115 ? 21.526 10.398 -7.451 1.00 51.66 115 ASN A N 1
ATOM 970 C CA . ASN A 1 115 ? 20.864 11.673 -7.758 1.00 51.66 115 ASN A CA 1
ATOM 971 C C . ASN A 1 115 ? 19.331 11.588 -7.941 1.00 51.66 115 ASN A C 1
ATOM 973 O O . ASN A 1 115 ? 18.706 12.533 -8.417 1.00 51.66 115 ASN A O 1
ATOM 977 N N . ILE A 1 116 ? 18.717 10.447 -7.609 1.00 49.88 116 ILE A N 1
ATOM 978 C CA . ILE A 1 116 ? 17.279 10.176 -7.816 1.00 49.88 116 ILE A CA 1
ATOM 979 C C . ILE A 1 116 ? 16.443 10.507 -6.562 1.0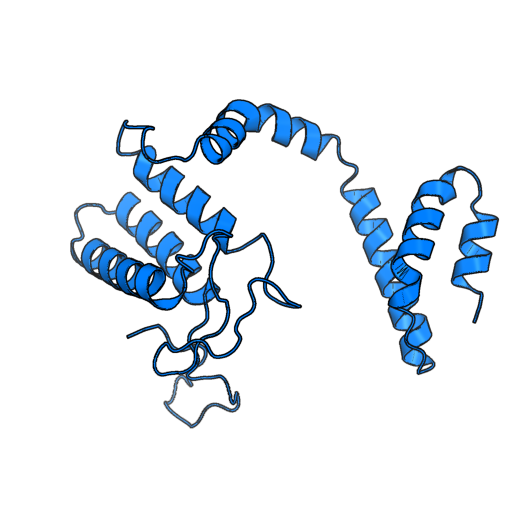0 49.88 116 ILE A C 1
ATOM 981 O O . ILE A 1 116 ? 15.217 10.603 -6.630 1.00 49.88 116 ILE A O 1
ATOM 985 N N . LEU A 1 117 ? 17.082 10.686 -5.405 1.00 49.16 117 LEU A N 1
ATOM 986 C CA . LEU A 1 117 ? 16.391 10.885 -4.134 1.00 49.16 117 LEU A CA 1
ATOM 987 C C . LEU A 1 117 ? 16.135 12.357 -3.820 1.00 49.16 117 LEU A C 1
ATOM 989 O O . LEU A 1 117 ? 16.957 13.225 -4.105 1.00 49.16 117 LEU A O 1
ATOM 993 N N . THR A 1 118 ? 15.004 12.633 -3.165 1.00 53.91 118 THR A N 1
ATOM 994 C CA . THR A 1 118 ? 14.791 13.951 -2.555 1.00 53.91 118 THR A CA 1
ATOM 995 C C . THR A 1 118 ? 1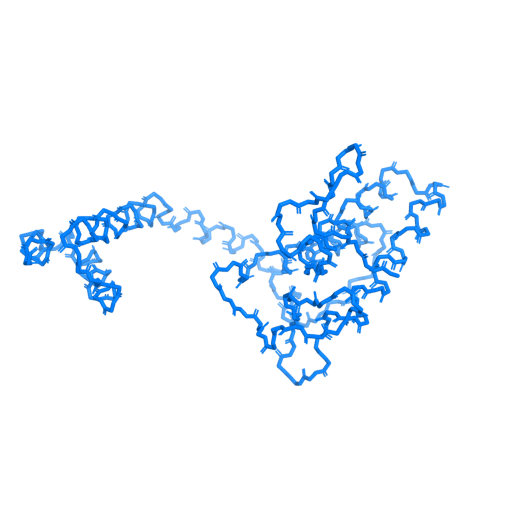5.738 14.129 -1.358 1.00 53.91 118 THR A C 1
ATOM 997 O O . THR A 1 118 ? 16.138 13.125 -0.753 1.00 53.91 118 THR A O 1
ATOM 1000 N N . PRO A 1 119 ? 16.079 15.373 -0.973 1.00 57.41 119 PRO A N 1
ATOM 1001 C CA . PRO A 1 119 ? 16.968 15.640 0.160 1.00 57.41 119 PRO A CA 1
ATOM 1002 C C . PRO A 1 119 ? 16.535 14.947 1.459 1.00 57.41 119 PRO A C 1
ATOM 1004 O O . PRO A 1 119 ? 17.378 14.451 2.199 1.00 57.41 119 PRO A O 1
ATOM 1007 N N . GLU A 1 120 ? 15.229 14.837 1.705 1.00 50.72 120 GLU A N 1
ATOM 1008 C CA . GLU A 1 120 ? 14.677 14.177 2.893 1.00 50.72 120 GLU A CA 1
ATOM 1009 C C . GLU A 1 120 ? 14.919 12.662 2.873 1.00 50.72 120 GLU A C 1
ATOM 1011 O O . GLU A 1 120 ? 15.244 12.062 3.896 1.00 50.72 120 GLU A O 1
ATOM 1016 N N . HIS A 1 121 ? 14.785 12.018 1.710 1.00 52.53 121 HIS A N 1
ATOM 1017 C CA . HIS A 1 121 ? 15.079 10.590 1.581 1.00 52.53 121 HIS A CA 1
ATOM 1018 C C . HIS A 1 121 ? 16.580 10.318 1.709 1.00 52.53 121 HIS A C 1
ATOM 1020 O O . HIS A 1 121 ? 16.962 9.318 2.316 1.00 52.53 121 HIS A O 1
ATOM 1026 N N . GLN A 1 122 ? 17.418 11.215 1.180 1.00 60.56 122 GLN A N 1
ATOM 1027 C CA . GLN A 1 122 ? 18.867 11.127 1.331 1.00 60.56 122 GLN A CA 1
ATOM 1028 C C . GLN A 1 122 ? 19.274 11.266 2.804 1.00 60.56 122 GLN A C 1
ATOM 1030 O O . GLN A 1 122 ? 20.015 10.426 3.303 1.00 60.56 122 GLN A O 1
ATOM 1035 N N . GLU A 1 123 ? 18.701 12.224 3.542 1.00 71.25 123 GLU A N 1
ATOM 1036 C CA . GLU A 1 123 ? 18.936 12.377 4.984 1.00 71.25 123 GLU A CA 1
ATOM 1037 C C . GLU A 1 123 ? 18.585 11.098 5.758 1.00 71.25 123 GLU A C 1
ATOM 1039 O O . GLU A 1 123 ? 19.339 10.675 6.640 1.00 71.25 123 GLU A O 1
ATOM 1044 N N . VAL A 1 124 ? 17.458 10.457 5.425 1.00 66.00 124 VAL A N 1
ATOM 1045 C CA . VAL A 1 124 ? 17.041 9.212 6.085 1.00 66.00 124 VAL A CA 1
ATOM 1046 C C . VAL A 1 124 ? 18.074 8.102 5.907 1.00 66.00 124 VAL A C 1
ATOM 1048 O O . VAL A 1 124 ? 18.333 7.347 6.845 1.00 66.00 124 VAL A O 1
ATOM 1051 N N . LEU A 1 125 ? 18.673 8.012 4.722 1.00 62.53 125 LEU A N 1
ATOM 1052 C CA . LEU A 1 125 ? 19.687 7.011 4.401 1.00 62.53 125 LEU A CA 1
ATOM 1053 C C . LEU A 1 125 ? 21.030 7.330 5.041 1.00 62.53 125 LEU A C 1
ATOM 1055 O O . LEU A 1 125 ? 21.625 6.449 5.658 1.00 62.53 125 LEU A O 1
ATOM 1059 N N . ASP A 1 126 ? 21.454 8.589 4.964 1.00 71.75 126 ASP A N 1
ATOM 1060 C CA . ASP A 1 126 ? 22.695 9.071 5.571 1.00 71.75 126 ASP A CA 1
ATOM 1061 C C . ASP A 1 126 ? 22.688 8.862 7.095 1.00 71.75 126 ASP A C 1
ATOM 1063 O O . ASP A 1 126 ? 23.731 8.665 7.717 1.00 71.75 126 ASP A O 1
ATOM 1067 N N . ASN A 1 127 ? 21.499 8.854 7.706 1.00 75.56 127 ASN A N 1
ATOM 1068 C CA . ASN A 1 127 ? 21.299 8.641 9.138 1.00 75.56 127 ASN A CA 1
ATOM 1069 C C . ASN A 1 127 ? 20.715 7.256 9.486 1.00 75.56 127 ASN A C 1
ATOM 1071 O O . ASN A 1 127 ? 20.315 7.042 10.635 1.00 75.56 127 ASN A O 1
ATOM 1075 N N . ALA A 1 128 ? 20.658 6.304 8.546 1.00 71.00 128 ALA A N 1
ATOM 1076 C CA . ALA A 1 128 ? 19.971 5.023 8.739 1.00 71.00 128 ALA A CA 1
ATOM 1077 C C . ALA A 1 128 ? 20.504 4.226 9.941 1.00 71.00 128 ALA A C 1
ATOM 1079 O O . ALA A 1 128 ? 19.715 3.706 10.734 1.00 71.00 128 ALA A O 1
ATOM 1080 N N . ASP A 1 129 ? 21.826 4.186 10.131 1.00 72.44 129 ASP A N 1
ATOM 1081 C CA . ASP A 1 129 ? 22.450 3.511 11.275 1.00 72.44 129 ASP A CA 1
ATOM 1082 C C . ASP A 1 129 ? 22.063 4.174 12.601 1.00 72.44 129 ASP A C 1
ATOM 1084 O O . ASP A 1 129 ? 21.705 3.491 13.561 1.00 72.44 129 ASP A O 1
ATOM 1088 N N . ARG A 1 130 ? 22.026 5.515 12.642 1.00 80.31 130 ARG A N 1
ATOM 1089 C CA . ARG A 1 130 ? 21.581 6.271 13.821 1.00 80.31 130 ARG A CA 1
ATOM 1090 C C . ARG A 1 130 ? 20.131 5.948 14.167 1.00 80.31 130 ARG A C 1
ATOM 1092 O O . ARG A 1 130 ? 19.822 5.716 15.334 1.00 80.31 130 ARG A O 1
ATOM 1099 N N . TYR A 1 131 ? 19.244 5.930 13.173 1.00 74.31 131 TYR A N 1
ATOM 1100 C CA . TYR A 1 131 ? 17.836 5.593 13.388 1.00 74.31 131 TYR A CA 1
ATOM 1101 C C . TYR A 1 131 ? 17.647 4.134 13.797 1.00 74.31 131 TYR A C 1
ATOM 1103 O O . TYR A 1 131 ? 16.811 3.849 14.651 1.00 74.31 131 TYR A O 1
ATOM 1111 N N . SER A 1 132 ? 18.443 3.217 13.246 1.00 68.19 132 SER A N 1
ATOM 1112 C CA . SER A 1 132 ? 18.445 1.804 13.633 1.00 68.19 132 SER A CA 1
ATOM 1113 C C . SER A 1 132 ? 18.860 1.627 15.096 1.00 68.19 132 SER A C 1
ATOM 1115 O O . SER A 1 132 ? 18.183 0.932 15.853 1.00 68.19 132 SER A O 1
ATOM 1117 N N . GLU A 1 133 ? 19.912 2.317 15.538 1.00 75.88 133 GLU A N 1
ATOM 1118 C CA . GLU A 1 133 ? 20.339 2.305 16.941 1.00 75.88 133 GLU A CA 1
ATOM 1119 C C . GLU A 1 133 ? 19.294 2.945 17.866 1.00 75.88 133 GLU A C 1
ATOM 1121 O O . GLU A 1 133 ? 18.917 2.353 18.876 1.00 75.88 133 GLU A O 1
ATOM 1126 N N . GLN A 1 134 ? 18.723 4.095 17.496 1.00 71.38 134 GLN A N 1
ATOM 1127 C CA . GLN A 1 134 ? 17.608 4.694 18.244 1.00 71.38 134 GLN A CA 1
ATOM 1128 C C . GLN A 1 134 ? 16.391 3.760 18.325 1.00 71.38 134 GLN A C 1
ATOM 1130 O O . GLN A 1 134 ? 15.751 3.656 19.373 1.00 71.38 134 GLN A O 1
ATOM 1135 N N . TYR A 1 135 ? 16.086 3.034 17.248 1.00 63.56 135 TYR A N 1
ATOM 1136 C CA . TYR A 1 135 ? 15.007 2.053 17.222 1.00 63.56 135 TYR A CA 1
ATOM 1137 C C . TYR A 1 135 ? 15.279 0.879 18.170 1.00 63.56 135 TYR A C 1
ATOM 1139 O O . TYR A 1 135 ? 14.384 0.473 18.908 1.00 63.56 135 TYR A O 1
ATOM 1147 N N . LYS A 1 136 ? 16.517 0.369 18.222 1.00 66.94 136 LYS A N 1
ATOM 1148 C CA . LYS A 1 136 ? 16.923 -0.671 19.188 1.00 66.94 136 LYS A CA 1
ATOM 1149 C C . LYS A 1 136 ? 16.814 -0.196 20.638 1.00 66.94 136 LYS A C 1
ATOM 1151 O O . LYS A 1 136 ? 16.482 -0.992 21.513 1.00 66.94 136 LYS A O 1
ATOM 1156 N N . LEU A 1 137 ? 17.066 1.090 20.885 1.00 68.19 137 LEU A N 1
ATOM 1157 C CA . LEU A 1 137 ? 16.893 1.728 22.195 1.00 68.19 137 LEU A CA 1
ATOM 1158 C C . LEU A 1 137 ? 15.421 2.018 22.527 1.00 68.19 137 LEU A C 1
ATOM 1160 O O . LEU A 1 137 ? 15.087 2.293 23.680 1.00 68.19 137 LEU A O 1
ATOM 1164 N N . THR A 1 138 ? 14.526 1.943 21.540 1.00 60.28 138 THR A N 1
ATOM 1165 C CA . THR A 1 138 ? 13.091 2.094 21.765 1.00 60.28 138 THR A CA 1
ATOM 1166 C C . THR A 1 138 ? 12.580 0.828 22.451 1.00 60.28 138 THR A C 1
ATOM 1168 O O . THR A 1 138 ? 12.844 -0.277 21.971 1.00 60.28 138 THR A O 1
ATOM 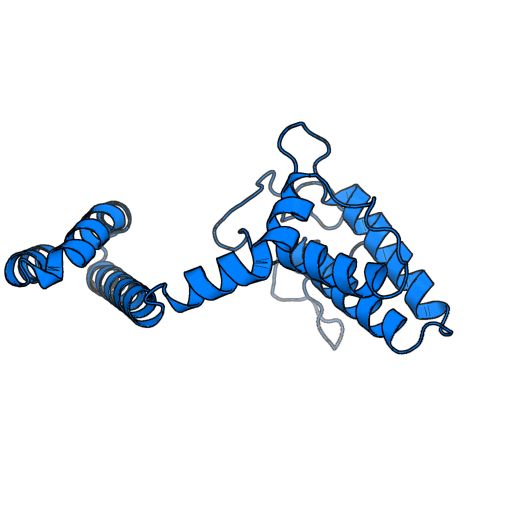1171 N N . PRO A 1 139 ? 11.824 0.919 23.556 1.00 67.25 139 PRO A N 1
ATOM 1172 C CA . PRO A 1 139 ? 11.384 -0.264 24.278 1.00 67.25 139 PRO A CA 1
ATOM 1173 C C . PRO A 1 139 ? 10.216 -0.920 23.524 1.00 67.25 139 PRO A C 1
ATOM 1175 O O . PRO A 1 139 ? 9.054 -0.793 23.896 1.00 67.25 139 PRO A O 1
ATOM 1178 N N . VAL A 1 140 ? 10.515 -1.635 22.434 1.00 62.06 140 VAL A N 1
ATOM 1179 C CA . VAL A 1 140 ? 9.527 -2.284 21.551 1.00 62.06 140 VAL A CA 1
ATOM 1180 C C . VAL A 1 140 ? 8.606 -3.216 22.340 1.00 62.06 140 VAL A C 1
ATOM 1182 O O . VAL A 1 140 ? 7.407 -3.271 22.077 1.00 62.06 140 VAL A O 1
ATOM 1185 N N . HIS A 1 141 ? 9.140 -3.909 23.346 1.00 64.31 141 HIS A N 1
ATOM 1186 C CA . HIS A 1 141 ? 8.350 -4.742 24.251 1.00 64.31 141 HIS A CA 1
ATOM 1187 C C . HIS A 1 141 ? 7.394 -3.926 25.126 1.00 64.31 141 HIS A C 1
ATOM 1189 O O . HIS A 1 141 ? 6.259 -4.350 25.317 1.00 64.31 141 HIS A O 1
ATOM 1195 N N . LEU A 1 142 ? 7.810 -2.746 25.595 1.00 68.56 142 LEU A N 1
ATOM 1196 C CA . LEU A 1 142 ? 6.953 -1.838 26.357 1.00 68.56 142 LEU A CA 1
ATOM 1197 C C . LEU A 1 142 ? 5.856 -1.249 25.466 1.00 68.56 142 LEU A C 1
ATOM 1199 O O . LEU A 1 142 ? 4.697 -1.257 25.854 1.00 68.56 142 LEU A O 1
ATOM 1203 N N . ASN A 1 143 ? 6.189 -0.841 24.238 1.00 71.12 143 ASN A N 1
ATOM 1204 C CA . ASN A 1 143 ? 5.198 -0.373 23.266 1.00 71.12 143 ASN A CA 1
ATOM 1205 C C . ASN A 1 143 ? 4.172 -1.465 22.937 1.00 71.12 143 ASN A C 1
ATOM 1207 O O . ASN A 1 143 ? 2.973 -1.198 22.937 1.00 71.12 143 ASN A O 1
ATOM 1211 N N . ARG A 1 144 ? 4.622 -2.710 22.723 1.00 75.88 144 ARG A N 1
ATOM 1212 C CA . ARG A 1 144 ? 3.729 -3.862 22.521 1.00 75.88 144 ARG A CA 1
ATOM 1213 C C . ARG A 1 144 ? 2.846 -4.116 23.738 1.00 75.88 144 ARG A C 1
ATOM 1215 O O . ARG A 1 144 ? 1.654 -4.341 23.565 1.00 75.88 144 ARG A O 1
ATOM 1222 N N . LEU A 1 145 ? 3.401 -4.043 24.948 1.00 75.06 145 LEU A N 1
ATOM 1223 C CA . LEU A 1 145 ? 2.643 -4.192 26.188 1.00 75.06 145 LEU A CA 1
ATOM 1224 C C . LEU A 1 145 ? 1.574 -3.094 26.317 1.00 75.06 145 LEU A C 1
ATOM 1226 O O . LEU A 1 145 ? 0.416 -3.402 26.582 1.00 75.06 145 LEU A O 1
ATOM 1230 N N . CYS A 1 146 ? 1.923 -1.835 26.037 1.00 80.50 146 CYS A N 1
ATOM 1231 C CA . CYS A 1 146 ? 0.979 -0.716 26.018 1.00 80.50 146 CYS A CA 1
ATOM 1232 C C . CYS A 1 146 ? -0.140 -0.923 24.986 1.00 80.50 146 CYS A C 1
ATOM 1234 O O . CYS A 1 146 ? -1.304 -0.663 25.291 1.00 80.50 146 CYS A O 1
ATOM 1236 N N . SER A 1 147 ? 0.179 -1.428 23.789 1.00 81.31 147 SER A N 1
ATOM 1237 C CA . SER A 1 147 ? -0.829 -1.777 22.779 1.00 81.31 147 SER A CA 1
ATOM 1238 C C . SER A 1 147 ? -1.741 -2.916 23.238 1.00 81.31 147 SER A C 1
ATOM 1240 O O . SER A 1 147 ? -2.955 -2.786 23.135 1.00 81.31 147 SER A O 1
ATOM 1242 N N . MET A 1 148 ? -1.189 -3.987 23.820 1.00 85.06 148 MET A N 1
ATOM 1243 C CA . MET A 1 148 ? -1.981 -5.103 24.355 1.00 85.06 148 MET A CA 1
ATOM 1244 C C . MET A 1 148 ? -2.944 -4.643 25.453 1.00 85.06 148 MET A C 1
ATOM 1246 O O . MET A 1 148 ? -4.097 -5.065 25.486 1.00 85.06 148 MET A O 1
ATOM 1250 N N . VAL A 1 149 ? -2.491 -3.756 26.342 1.00 85.31 149 VAL A N 1
ATOM 1251 C CA . VAL A 1 149 ? -3.329 -3.180 27.400 1.00 85.31 149 VAL A CA 1
ATOM 1252 C C . VAL A 1 149 ? -4.438 -2.295 26.820 1.00 85.31 149 VAL A C 1
ATOM 1254 O O . VAL A 1 149 ? -5.573 -2.350 27.297 1.00 85.31 149 VAL A O 1
ATOM 1257 N N . ALA A 1 150 ? -4.142 -1.512 25.779 1.00 86.69 150 ALA A N 1
ATOM 1258 C CA . ALA A 1 150 ? -5.144 -0.719 25.072 1.00 86.69 150 ALA A CA 1
ATOM 1259 C C . ALA A 1 150 ? -6.208 -1.597 24.394 1.00 86.69 150 ALA A C 1
ATOM 1261 O O . ALA A 1 150 ? -7.398 -1.303 24.515 1.00 86.69 150 ALA A O 1
ATOM 1262 N N . ASP A 1 151 ? -5.804 -2.695 23.752 1.00 87.69 151 ASP A N 1
ATOM 1263 C CA . ASP A 1 151 ? -6.729 -3.658 23.144 1.00 87.69 151 ASP A CA 1
ATOM 1264 C C . ASP A 1 151 ? -7.622 -4.319 24.205 1.00 87.69 151 ASP A C 1
ATOM 1266 O O . ASP A 1 151 ? -8.845 -4.312 24.071 1.00 87.69 151 ASP A O 1
ATOM 1270 N N . LEU A 1 152 ? -7.040 -4.772 25.322 1.00 90.06 152 LEU A N 1
ATOM 1271 C CA . 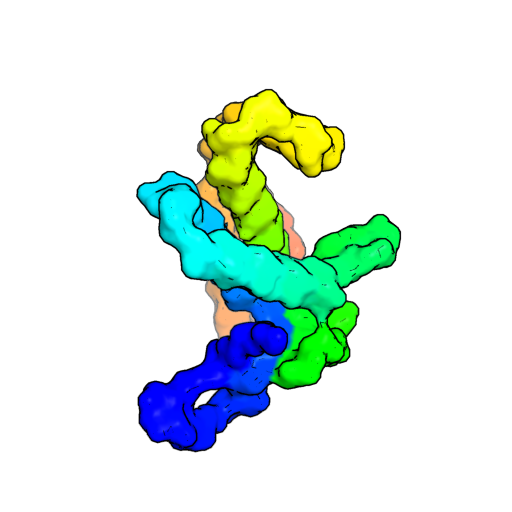LEU A 1 152 ? -7.776 -5.310 26.475 1.00 90.06 152 LEU A CA 1
ATOM 1272 C C . LEU A 1 152 ? -8.799 -4.312 27.037 1.00 90.06 152 LEU A C 1
ATOM 1274 O O . LEU A 1 152 ? -9.927 -4.694 27.358 1.00 90.06 152 LEU A O 1
ATOM 1278 N N . TYR A 1 153 ? -8.428 -3.034 27.147 1.00 89.06 153 TYR A N 1
ATOM 1279 C CA . TYR A 1 153 ? -9.331 -1.976 27.600 1.00 89.06 153 TYR A CA 1
ATOM 1280 C C . TYR A 1 153 ? -10.506 -1.783 26.633 1.00 89.06 153 TYR A C 1
ATOM 1282 O O . TYR A 1 153 ? -11.659 -1.713 27.069 1.00 89.06 153 TYR A O 1
ATOM 1290 N N . ILE A 1 154 ? -10.234 -1.738 25.325 1.00 88.81 154 ILE A N 1
ATOM 1291 C CA . ILE A 1 154 ? -11.270 -1.619 24.293 1.00 88.81 154 ILE A CA 1
ATOM 1292 C C . ILE A 1 154 ? -12.205 -2.824 24.343 1.00 88.81 154 ILE A C 1
ATOM 1294 O O . ILE A 1 154 ? -13.421 -2.639 24.384 1.00 88.81 154 ILE A O 1
ATOM 1298 N N . ASP A 1 155 ? -11.661 -4.039 24.365 1.00 87.00 155 ASP A N 1
ATOM 1299 C CA . ASP A 1 155 ? -12.447 -5.269 24.323 1.00 87.00 155 ASP A CA 1
ATOM 1300 C C . ASP A 1 155 ? -13.330 -5.413 25.564 1.00 87.00 155 ASP A C 1
ATOM 1302 O O . ASP A 1 155 ? -14.535 -5.639 25.425 1.00 87.00 155 ASP A O 1
ATOM 1306 N N . LYS A 1 156 ? -12.788 -5.160 26.766 1.00 89.06 156 LYS A N 1
ATOM 1307 C CA . LYS A 1 156 ? -13.549 -5.158 28.031 1.00 89.06 156 LYS A CA 1
ATOM 1308 C C . LYS A 1 156 ? -14.812 -4.293 27.944 1.00 89.06 156 LYS A C 1
ATOM 1310 O O . LYS A 1 156 ? -15.881 -4.720 28.375 1.00 89.06 156 LYS A O 1
ATOM 1315 N N . HIS A 1 157 ? -14.706 -3.089 27.384 1.00 88.25 157 HIS A N 1
ATOM 1316 C CA . HIS A 1 157 ? -15.832 -2.154 27.291 1.00 88.25 157 HIS A CA 1
ATOM 1317 C C . HIS A 1 157 ? -16.738 -2.444 26.098 1.00 88.25 157 HIS A C 1
ATOM 1319 O O . HIS A 1 157 ? -17.957 -2.295 26.191 1.00 88.25 157 HIS A O 1
ATOM 1325 N N . LYS A 1 158 ? -16.171 -2.942 24.999 1.00 86.88 158 LYS A N 1
ATOM 1326 C CA . LYS A 1 158 ? -16.926 -3.390 23.831 1.00 86.88 158 LYS A CA 1
ATOM 1327 C C . LYS A 1 158 ? -17.863 -4.548 24.180 1.00 86.88 158 LYS A C 1
ATOM 1329 O O . LYS A 1 158 ? -19.002 -4.534 23.723 1.00 86.88 158 LYS A O 1
ATOM 1334 N N . PHE A 1 159 ? -17.445 -5.486 25.037 1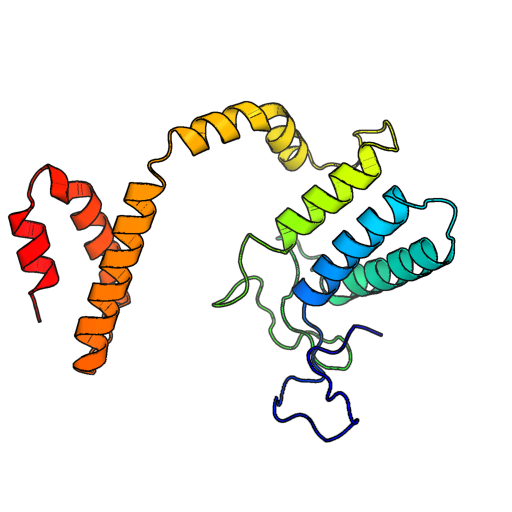.00 86.12 159 PHE A N 1
ATOM 1335 C CA . PHE A 1 159 ? -18.325 -6.544 25.560 1.00 86.12 159 PHE A CA 1
ATOM 1336 C C . PHE A 1 159 ? -19.486 -6.005 26.411 1.00 86.12 159 PHE A C 1
ATOM 1338 O O . PHE A 1 159 ? -20.535 -6.638 26.473 1.00 86.12 159 PHE A O 1
ATOM 1345 N N . LYS A 1 160 ? -19.337 -4.816 27.011 1.00 88.00 160 LYS A N 1
ATOM 1346 C CA . LYS A 1 160 ? -20.407 -4.089 27.717 1.00 88.00 160 LYS A CA 1
ATOM 1347 C C . LYS A 1 160 ? -21.213 -3.147 26.804 1.00 88.00 160 LYS A C 1
ATOM 1349 O O . LYS A 1 160 ? -22.074 -2.421 27.290 1.00 88.00 160 LYS A O 1
ATOM 1354 N N . GLY A 1 161 ? -20.931 -3.111 25.498 1.00 88.50 161 GLY A N 1
ATOM 1355 C CA . GLY A 1 161 ? -21.596 -2.215 24.545 1.00 88.50 161 GLY A CA 1
ATOM 1356 C C . GLY A 1 161 ? -21.135 -0.752 24.603 1.00 88.50 161 GLY A C 1
ATOM 1357 O O . GLY A 1 161 ? -21.804 0.119 24.052 1.00 88.50 161 GLY A O 1
ATOM 1358 N N . VAL A 1 162 ? -19.999 -0.460 25.244 1.00 89.12 162 VAL A N 1
ATOM 1359 C CA . VAL A 1 162 ? -19.482 0.904 25.435 1.00 89.12 162 VAL A CA 1
ATOM 1360 C C . VAL A 1 162 ? -18.271 1.149 24.529 1.00 89.12 162 VAL A C 1
ATOM 1362 O O . VAL A 1 162 ? -17.306 0.386 24.529 1.00 89.12 162 VAL A O 1
ATOM 1365 N N . ASN A 1 163 ? -18.287 2.244 23.759 1.00 88.81 163 ASN A N 1
ATOM 1366 C CA . ASN A 1 163 ? -17.145 2.663 22.940 1.00 88.81 163 ASN A CA 1
ATOM 1367 C C . ASN A 1 163 ? -16.230 3.613 23.724 1.00 88.81 163 ASN A C 1
ATOM 1369 O O . ASN A 1 163 ? -16.604 4.746 24.018 1.00 88.81 163 ASN A O 1
ATOM 1373 N N . VAL A 1 164 ? -15.007 3.164 24.001 1.00 89.56 164 VAL A N 1
ATOM 1374 C CA . VAL A 1 164 ? -14.015 3.906 24.797 1.00 89.56 164 VAL A CA 1
ATOM 1375 C C . VAL A 1 164 ? -12.827 4.430 23.982 1.00 89.56 164 VAL A C 1
ATOM 1377 O O . VAL A 1 164 ? -11.846 4.894 24.554 1.00 89.56 164 VAL A O 1
ATOM 1380 N N . LYS A 1 165 ? -12.889 4.424 22.642 1.00 87.75 165 LYS A N 1
ATOM 1381 C CA . LYS A 1 165 ? -11.757 4.860 21.794 1.00 87.75 165 LYS A CA 1
ATOM 1382 C C . LYS A 1 165 ? -11.295 6.292 22.067 1.00 87.75 165 LYS A C 1
ATOM 1384 O O . LYS A 1 165 ? -10.100 6.564 22.036 1.00 87.75 165 LYS A O 1
ATOM 1389 N N . ALA A 1 166 ? -12.223 7.192 22.391 1.00 90.44 166 ALA A N 1
ATOM 1390 C CA . ALA A 1 166 ? -11.906 8.577 22.746 1.00 90.44 166 ALA A CA 1
ATOM 1391 C C . ALA A 1 166 ? -11.087 8.706 24.048 1.00 90.44 166 ALA A C 1
ATOM 1393 O O . ALA A 1 166 ? -10.546 9.770 24.329 1.00 90.44 166 ALA A O 1
ATOM 1394 N N . LYS A 1 167 ? -10.994 7.636 24.849 1.00 87.75 167 LYS A N 1
ATOM 1395 C CA . LYS A 1 167 ? -10.247 7.590 26.112 1.00 87.75 167 LYS A CA 1
ATOM 1396 C C . LYS A 1 167 ? -8.838 7.010 25.963 1.00 87.75 167 LYS A C 1
ATOM 1398 O O . LYS A 1 167 ? -8.070 7.073 26.917 1.00 87.75 167 LYS A O 1
ATOM 1403 N N . LEU A 1 168 ? -8.473 6.497 24.784 1.00 87.06 168 LEU A N 1
ATOM 1404 C CA . LEU A 1 168 ? -7.146 5.924 24.539 1.00 87.06 168 LEU A CA 1
ATOM 1405 C C . LEU A 1 168 ? -5.991 6.902 24.800 1.00 87.06 168 LEU A C 1
ATOM 1407 O O . LEU A 1 168 ? -5.021 6.470 25.415 1.00 87.06 168 LEU A O 1
ATOM 1411 N N . PRO A 1 169 ? -6.067 8.201 24.437 1.00 87.69 169 PRO A N 1
ATOM 1412 C CA . PRO A 1 169 ? -4.995 9.139 24.770 1.00 87.69 169 PRO A CA 1
ATOM 1413 C C . PRO A 1 169 ? -4.736 9.234 26.282 1.00 87.69 169 PRO A C 1
ATOM 1415 O O . PRO A 1 169 ? -3.590 9.150 26.711 1.00 87.69 169 PRO A O 1
ATOM 1418 N N . ALA A 1 170 ? -5.801 9.306 27.090 1.00 86.06 170 ALA A N 1
ATOM 1419 C CA . ALA A 1 170 ? -5.699 9.338 28.550 1.00 86.06 170 ALA A CA 1
ATOM 1420 C C . ALA A 1 170 ? -5.179 8.009 29.129 1.00 86.06 170 ALA A C 1
ATOM 1422 O O . ALA A 1 170 ? -4.388 8.014 30.069 1.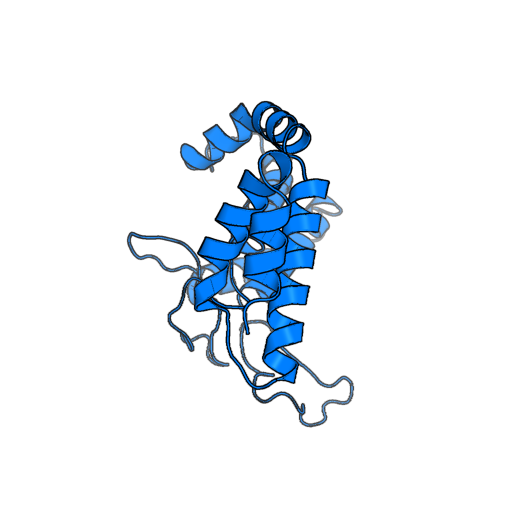00 86.06 170 ALA A O 1
ATOM 1423 N N . LEU A 1 171 ? -5.569 6.870 28.540 1.00 85.25 171 LEU A N 1
ATOM 1424 C CA . LEU A 1 171 ? -5.025 5.558 28.903 1.00 85.25 171 LEU A CA 1
ATOM 1425 C C . LEU A 1 171 ? -3.509 5.493 28.664 1.00 85.25 171 LEU A C 1
ATOM 1427 O O . LEU A 1 171 ? -2.778 5.019 29.529 1.00 85.25 171 LEU A O 1
ATOM 1431 N N . PHE A 1 172 ? -3.029 5.982 27.515 1.00 83.44 172 PHE A N 1
ATOM 1432 C CA . PHE A 1 172 ? -1.600 5.996 27.191 1.00 83.44 172 PHE A CA 1
ATOM 1433 C C . PHE A 1 172 ? -0.803 6.948 28.086 1.00 83.44 172 PHE A C 1
ATOM 1435 O O . PHE A 1 172 ? 0.290 6.596 28.525 1.00 83.44 172 PHE A O 1
ATOM 1442 N N . GLU A 1 173 ? -1.355 8.117 28.416 1.00 84.19 173 GLU A N 1
ATOM 1443 C CA . GLU A 1 173 ? -0.744 9.030 29.387 1.00 84.19 173 GLU A CA 1
ATOM 1444 C C . GLU A 1 173 ? -0.571 8.349 30.753 1.00 84.19 173 GLU A C 1
ATOM 1446 O O . GLU A 1 173 ? 0.498 8.415 31.363 1.00 84.19 173 GLU A O 1
ATOM 1451 N N . LYS A 1 174 ? -1.591 7.602 31.190 1.00 81.69 174 LYS A N 1
ATOM 1452 C CA . LYS A 1 174 ? -1.550 6.850 32.445 1.00 81.69 174 LYS A CA 1
ATOM 1453 C C . LYS A 1 174 ? -0.588 5.665 32.403 1.00 81.69 174 LYS A C 1
ATOM 1455 O O . LYS A 1 174 ? 0.121 5.428 33.379 1.00 81.69 174 LYS A O 1
ATOM 1460 N N . LEU A 1 175 ? -0.506 4.960 31.273 1.00 78.12 175 LEU A N 1
ATOM 1461 C CA . LEU A 1 175 ? 0.472 3.889 31.041 1.00 78.12 175 LEU A CA 1
ATOM 1462 C C . LEU A 1 175 ? 1.910 4.398 31.161 1.00 78.12 175 LEU A C 1
ATOM 1464 O O . LEU A 1 175 ? 2.728 3.780 31.837 1.00 78.12 175 LEU A O 1
ATOM 1468 N N . ASN A 1 176 ? 2.196 5.574 30.601 1.00 74.38 176 ASN A N 1
ATOM 1469 C CA . ASN A 1 176 ? 3.515 6.197 30.709 1.00 74.38 176 ASN A CA 1
ATOM 1470 C C . ASN A 1 176 ? 3.862 6.609 32.151 1.00 74.38 176 ASN A C 1
ATOM 1472 O O . ASN A 1 176 ? 5.031 6.603 32.528 1.00 74.38 176 ASN A O 1
ATOM 1476 N N . GLN A 1 177 ? 2.857 6.916 32.977 1.00 73.75 177 GLN A N 1
ATOM 1477 C CA . GLN A 1 177 ? 3.016 7.257 34.398 1.00 73.75 177 GLN A CA 1
ATOM 1478 C C . GLN A 1 177 ? 2.936 6.038 35.339 1.00 73.75 177 GLN A C 1
ATOM 1480 O O . GLN A 1 177 ? 3.152 6.177 36.544 1.00 73.75 177 GLN A O 1
ATOM 1485 N N . THR A 1 178 ? 2.631 4.839 34.824 1.00 68.06 178 THR A N 1
ATOM 1486 C CA . THR A 1 178 ? 2.306 3.652 35.644 1.00 68.06 178 THR A CA 1
ATOM 1487 C C . THR A 1 178 ? 3.468 3.217 36.533 1.00 68.06 178 THR A C 1
ATOM 1489 O O . THR A 1 178 ? 3.237 2.786 37.660 1.00 68.06 178 THR A O 1
ATOM 1492 N N . PHE A 1 179 ? 4.716 3.402 36.088 1.00 61.62 179 PHE A N 1
ATOM 1493 C CA . PHE A 1 179 ? 5.899 3.115 36.909 1.00 61.62 179 PHE A CA 1
ATOM 1494 C C . PHE A 1 179 ? 5.988 3.984 38.171 1.00 61.62 179 PHE A C 1
ATOM 1496 O O . PHE A 1 179 ? 6.608 3.575 39.148 1.00 61.62 179 PHE A O 1
ATOM 1503 N N . SER A 1 180 ? 5.366 5.166 38.165 1.00 67.44 180 SER A N 1
ATOM 1504 C CA . SER A 1 180 ? 5.362 6.097 39.296 1.00 67.44 180 SER A CA 1
ATOM 1505 C C . SER A 1 180 ? 4.092 6.003 40.147 1.00 67.44 180 SER A C 1
ATOM 1507 O O . SER A 1 180 ? 4.131 6.378 41.315 1.00 67.44 180 SER A O 1
ATOM 1509 N N . ASN A 1 181 ? 2.968 5.528 39.592 1.00 75.06 181 ASN A N 1
ATOM 1510 C CA . ASN A 1 181 ? 1.701 5.397 40.320 1.00 75.06 181 ASN A CA 1
ATOM 1511 C C . ASN A 1 181 ? 0.781 4.301 39.723 1.00 75.06 181 ASN A C 1
ATOM 1513 O O . ASN A 1 181 ? -0.141 4.615 38.956 1.00 75.06 181 ASN A O 1
ATOM 1517 N N . PRO A 1 182 ? 1.002 3.019 40.070 1.00 75.44 182 PRO A N 1
ATOM 1518 C CA . PRO A 1 182 ? 0.263 1.894 39.495 1.00 75.44 182 PRO A CA 1
ATOM 1519 C C . PRO A 1 182 ? -1.210 1.828 39.930 1.00 75.44 182 PRO A C 1
ATOM 1521 O O . PRO A 1 182 ? -2.052 1.393 39.145 1.00 75.44 182 PRO A O 1
ATOM 1524 N N . GLU A 1 183 ? -1.557 2.300 41.131 1.00 80.38 183 GLU A N 1
ATOM 1525 C CA . GLU A 1 183 ? -2.947 2.295 41.619 1.00 80.38 183 GLU A CA 1
ATOM 1526 C C . GLU A 1 183 ? -3.846 3.175 40.749 1.00 80.38 183 GLU A C 1
ATOM 1528 O O . GLU A 1 183 ? -4.908 2.747 40.298 1.00 80.38 183 GLU A O 1
ATOM 1533 N N . SER A 1 184 ? -3.356 4.363 40.394 1.00 79.12 184 SER A N 1
ATOM 1534 C CA . SER A 1 184 ? -4.098 5.300 39.552 1.00 79.12 184 SER A CA 1
ATOM 1535 C C . SER A 1 184 ? -4.358 4.784 38.127 1.00 79.12 184 SER A C 1
ATOM 1537 O O . SER A 1 184 ? -5.298 5.226 37.463 1.00 79.12 184 SER A O 1
ATOM 1539 N N . PHE A 1 185 ? -3.535 3.849 37.638 1.00 81.06 185 PHE A N 1
ATOM 1540 C CA . PHE A 1 185 ? -3.771 3.157 36.372 1.00 81.06 185 PHE A CA 1
ATOM 1541 C C . PHE A 1 185 ? -4.894 2.121 36.510 1.00 81.06 185 PHE A C 1
ATOM 1543 O O . PHE A 1 185 ? -5.804 2.086 35.680 1.00 81.06 185 PHE A O 1
ATOM 1550 N N . VAL A 1 186 ? -4.865 1.314 37.575 1.00 80.50 186 VAL A N 1
ATOM 1551 C CA . VAL A 1 186 ? -5.893 0.298 37.852 1.00 80.50 186 VAL A CA 1
ATOM 1552 C C . VAL A 1 186 ? -7.264 0.944 38.057 1.00 80.50 186 VAL A C 1
ATOM 1554 O O . VAL A 1 186 ? -8.255 0.447 37.523 1.00 80.50 186 VAL A O 1
ATOM 1557 N N . GLU A 1 187 ? -7.328 2.071 38.766 1.00 85.12 187 GLU A N 1
ATOM 1558 C CA . GLU A 1 187 ? -8.559 2.851 38.934 1.00 85.12 187 GLU A CA 1
ATOM 1559 C C . GLU A 1 187 ? -9.120 3.329 37.595 1.00 85.12 187 GLU A C 1
ATOM 1561 O O . GLU A 1 187 ? -10.294 3.107 37.309 1.00 85.12 187 GLU A O 1
ATOM 1566 N N . PHE A 1 188 ? -8.285 3.918 36.732 1.00 84.31 188 PHE A N 1
ATOM 1567 C CA . PHE A 1 188 ? -8.708 4.344 35.397 1.00 84.31 188 PHE A CA 1
ATOM 1568 C C . PHE A 1 188 ? -9.195 3.163 34.545 1.00 84.31 188 PHE A C 1
ATOM 1570 O O . PHE A 1 188 ? -10.199 3.267 33.842 1.00 84.31 188 PHE A O 1
ATOM 1577 N N . PHE A 1 189 ? -8.498 2.027 34.615 1.00 82.62 189 PHE A N 1
ATOM 1578 C CA . PHE A 1 189 ? -8.834 0.823 33.856 1.00 82.62 189 PHE A CA 1
ATOM 1579 C C . PHE A 1 189 ? -10.148 0.171 34.325 1.00 82.62 189 PHE A C 1
ATOM 1581 O O . PHE A 1 189 ? -10.829 -0.519 33.554 1.00 82.62 189 PHE A O 1
ATOM 1588 N N . ASN A 1 190 ? -10.497 0.357 35.600 1.00 82.00 190 ASN A N 1
ATOM 1589 C CA . ASN A 1 190 ? -11.685 -0.216 36.228 1.00 82.00 190 ASN A CA 1
ATOM 1590 C C . ASN A 1 190 ? -12.858 0.745 36.371 1.00 82.00 190 ASN A C 1
ATOM 1592 O O . ASN A 1 190 ? -13.971 0.271 36.594 1.00 82.00 190 ASN A O 1
ATOM 1596 N N . ALA A 1 191 ? -12.642 2.046 36.207 1.00 75.69 191 ALA A N 1
ATOM 1597 C CA . ALA A 1 191 ? -13.728 2.985 36.025 1.00 75.69 191 ALA A CA 1
ATOM 1598 C C . ALA A 1 191 ? -14.555 2.518 34.812 1.00 75.69 191 ALA A C 1
ATOM 1600 O O . ALA A 1 191 ? -14.010 2.419 33.713 1.00 75.69 191 ALA A O 1
ATOM 1601 N N . PHE A 1 192 ? -15.847 2.248 35.051 1.00 60.75 192 PHE A N 1
ATOM 1602 C CA . PHE A 1 192 ? -16.896 1.817 34.103 1.00 60.75 192 PHE A CA 1
ATOM 1603 C C . PHE A 1 192 ? -17.072 0.287 33.873 1.00 60.75 192 PHE A C 1
ATOM 1605 O O . PHE A 1 192 ? -16.262 -0.426 33.234 1.00 60.75 192 PHE A O 1
#

Secondary structure (DSSP, 8-state):
-PPPS---TT-PPPS-TTTT-EEHHHHHHHHHHHHHHHHH-TT-HHHHHHHHHHHHHHHHHHB--STT--B-SEE-TTS-EEE--S--SS-SSSHHHHHHHHHHHHHHTTS---TTS-HHHHHHHHTHHHHHHHHHHS-HHHHHHHHHHHHHHHHHHHTTT---GGGHHHHHHHHHHTTT-HHHHHHHHH--

pLDDT: mean 83.23, std 13.58, range [47.97, 98.69]

InterPro domains:
  IPR008928 Six-hairpin glycosidase superfamily [SSF48208] (2-107)
  IPR010819 N-acylglucosamine 2-epimerase/Cellobiose 2-epimerase [PF07221] (2-96)
  IPR012341 Six-hairpin glycosidase-like superfamily [G3DSA:1.50.10.10] (1-112)
  IPR056335 BBS7, helical hairpin [PF23349] (105-189)

Organism: NCBI:txid1234261

Sequence (192 aa):
NGIYYFLDIKGYPPQQLEWDQKLWWVHLETLIALTKAYDHDPTNKQILIWLNRVQTYTLKHFVDDEQYGEMFGYLNRRGEILLPLKGGKWKGCYHVPRACYLCWKELVMDNSDSNILTPEHQEVLDNADRYSEQYKLTPVHLNRLCSMVADLYIDKHKFKGVNVKAKLPALFEKLNQTFSNPESFVEFFNAF